Protein AF-A0A7S2EHF6-F1 (afdb_monomer_lite)

InterPro domains:
  IPR006592 RNA polymerase, N-terminal [SM00663] (62-229)
  IPR045867 DNA-directed RNA polymerase, subunit beta-prime [PTHR19376] (64-229)

Foldseek 3Di:
DDPDPDDDDDPVNVLVVLLVVCVVCVPVLCVVQHCPQQPPPQPPDPPSPDPVDPVNRRPSSCVVDDPDDDDDDQVVFDWDDDPPDTHGGLLVVLVVVLVVLVVVLVVLVVVLVVLVVVLVVLVVVLVVVVPDDDDPDPCPVVSVVSVVVSVVSVVVSVVSVVVSVVSVVVSVQSVCCQAQVVSRPCCVPVPVVPRRHHPCCQDPPCCHCVNPPPVDHDDPPDDDDDDDD

Radius of gyration: 28.49 Å; chains: 1; bounding box: 69×58×102 Å

Organism: Trieres chinensis (NCBI:txid1514140)

Structure (mmCIF, N/CA/C/O backbone):
data_AF-A0A7S2EHF6-F1
#
_entry.id   AF-A0A7S2EHF6-F1
#
loop_
_atom_site.group_PDB
_atom_site.id
_atom_site.type_symbol
_atom_site.label_atom_id
_atom_site.label_alt_id
_atom_site.label_comp_id
_atom_site.label_asym_id
_atom_site.label_entity_id
_atom_site.label_seq_id
_atom_site.pdbx_PDB_ins_code
_atom_site.Cartn_x
_atom_site.Cartn_y
_atom_site.Cartn_z
_atom_site.occupancy
_atom_site.B_iso_or_equiv
_atom_site.auth_seq_id
_atom_site.auth_comp_id
_atom_site.auth_asym_id
_atom_site.auth_atom_id
_atom_site.pdbx_PDB_model_num
ATOM 1 N N . LYS A 1 1 ? 37.513 8.852 -1.084 1.00 61.84 1 LYS A N 1
ATOM 2 C CA . LYS A 1 1 ? 36.336 8.219 -1.731 1.00 61.84 1 LYS A CA 1
ATOM 3 C C . LYS A 1 1 ? 35.116 8.621 -0.916 1.00 61.84 1 LYS A C 1
ATOM 5 O O . LYS A 1 1 ? 35.068 8.238 0.243 1.00 61.84 1 LYS A O 1
ATOM 10 N N . GLY A 1 2 ? 34.232 9.465 -1.454 1.00 74.19 2 GLY A N 1
ATOM 11 C CA . GLY A 1 2 ? 32.989 9.828 -0.762 1.00 74.19 2 GLY A CA 1
ATOM 12 C C . GLY A 1 2 ? 32.080 8.606 -0.567 1.00 74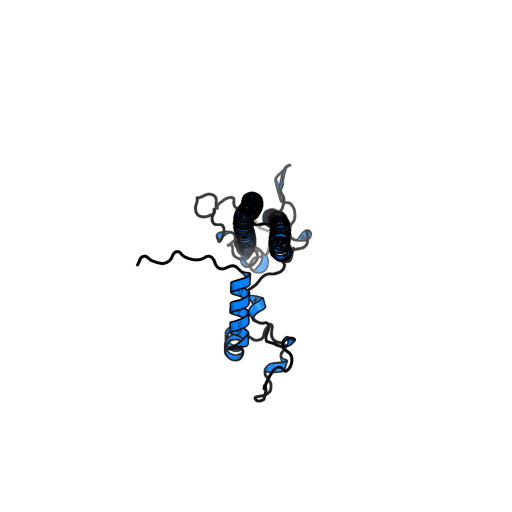.19 2 GLY A C 1
ATOM 13 O O . GLY A 1 2 ? 32.305 7.586 -1.232 1.00 74.19 2 GLY A O 1
ATOM 14 N N . PRO A 1 3 ? 31.091 8.680 0.340 1.00 76.12 3 PRO A N 1
ATOM 15 C CA . PRO A 1 3 ? 30.094 7.627 0.476 1.00 76.12 3 PRO A CA 1
ATOM 16 C C . PRO A 1 3 ? 29.412 7.416 -0.879 1.00 76.12 3 PRO A C 1
ATOM 18 O O . PRO A 1 3 ? 29.080 8.378 -1.575 1.00 76.12 3 PRO A O 1
ATOM 21 N N . LYS A 1 4 ? 29.268 6.152 -1.292 1.00 82.94 4 LYS A N 1
ATOM 22 C CA . LYS A 1 4 ? 28.485 5.831 -2.489 1.00 82.94 4 LYS A CA 1
ATOM 23 C C . LYS A 1 4 ? 27.052 6.326 -2.257 1.00 82.94 4 LYS A C 1
ATOM 25 O O . LYS A 1 4 ? 26.562 6.157 -1.144 1.00 82.94 4 LYS A O 1
ATOM 30 N N . PRO A 1 5 ? 26.398 6.924 -3.266 1.00 84.19 5 PRO A N 1
ATOM 31 C CA . PRO A 1 5 ? 25.009 7.329 -3.126 1.00 84.19 5 PRO A CA 1
ATOM 32 C C . PRO A 1 5 ? 24.140 6.102 -2.843 1.00 84.19 5 PRO A C 1
ATOM 34 O O . PRO A 1 5 ? 24.359 5.036 -3.430 1.00 84.19 5 PRO A O 1
ATOM 37 N N . ASP A 1 6 ? 23.167 6.266 -1.951 1.00 86.19 6 ASP A N 1
ATOM 38 C CA . ASP A 1 6 ? 22.222 5.207 -1.623 1.00 86.19 6 ASP A CA 1
ATOM 39 C C . ASP A 1 6 ? 21.421 4.822 -2.868 1.00 86.19 6 ASP A C 1
ATOM 41 O O . ASP A 1 6 ? 20.886 5.669 -3.589 1.00 86.19 6 ASP A O 1
ATOM 45 N N . LYS A 1 7 ? 21.357 3.517 -3.137 1.00 86.12 7 LYS A N 1
ATOM 46 C CA . LYS A 1 7 ? 20.615 2.969 -4.269 1.00 86.12 7 LYS A CA 1
ATOM 47 C C . LYS A 1 7 ? 19.255 2.484 -3.786 1.00 86.12 7 LYS A C 1
ATOM 49 O O . LYS A 1 7 ? 19.178 1.632 -2.905 1.00 86.12 7 LYS A O 1
ATOM 54 N N . PHE A 1 8 ? 18.189 2.992 -4.399 1.00 86.56 8 PHE A N 1
ATOM 55 C CA . PHE A 1 8 ? 16.839 2.493 -4.160 1.00 86.56 8 PHE A CA 1
ATOM 56 C C . PHE A 1 8 ? 16.722 1.027 -4.600 1.00 86.56 8 PHE A C 1
ATOM 58 O O . PHE A 1 8 ? 17.103 0.680 -5.720 1.00 86.56 8 PHE A O 1
ATOM 65 N N . MET A 1 9 ? 16.181 0.182 -3.722 1.00 90.12 9 MET A N 1
ATOM 66 C CA . MET A 1 9 ? 15.906 -1.228 -3.993 1.00 90.12 9 MET A CA 1
ATOM 67 C C . MET A 1 9 ? 14.403 -1.420 -4.192 1.00 90.12 9 MET A C 1
ATOM 69 O O . MET A 1 9 ? 13.599 -0.997 -3.362 1.00 90.12 9 MET A O 1
ATOM 73 N N . HIS A 1 10 ? 14.013 -2.049 -5.301 1.00 90.31 10 HIS A N 1
ATOM 74 C CA . HIS A 1 10 ? 12.602 -2.255 -5.617 1.00 90.31 10 HIS A CA 1
ATOM 75 C C . HIS A 1 10 ? 11.984 -3.343 -4.724 1.00 90.31 10 HIS A C 1
ATOM 77 O O . HIS A 1 10 ? 12.642 -4.327 -4.397 1.00 90.31 10 HIS A O 1
ATOM 83 N N . ALA A 1 11 ? 10.693 -3.228 -4.394 1.00 90.88 11 ALA A N 1
ATOM 84 C CA . ALA A 1 11 ? 10.005 -4.183 -3.515 1.00 90.88 11 ALA A CA 1
ATOM 85 C C . ALA A 1 11 ? 10.091 -5.643 -4.009 1.00 90.88 11 ALA A C 1
ATOM 87 O O . ALA A 1 11 ? 10.256 -6.553 -3.204 1.00 90.88 11 ALA A O 1
ATOM 88 N N . LEU A 1 12 ? 10.053 -5.864 -5.329 1.00 91.12 12 LEU A N 1
ATOM 89 C CA . LEU A 1 12 ? 10.220 -7.200 -5.927 1.00 91.12 12 LEU A CA 1
ATOM 90 C C . LEU A 1 12 ? 11.641 -7.765 -5.765 1.00 91.12 12 LEU A C 1
ATOM 92 O O . LEU A 1 12 ? 11.816 -8.976 -5.687 1.00 91.12 12 LEU A O 1
ATOM 96 N N . GLU A 1 13 ? 12.659 -6.904 -5.720 1.00 93.12 13 GLU A N 1
ATOM 97 C CA . GLU A 1 13 ? 14.039 -7.331 -5.468 1.00 93.12 13 GLU A CA 1
ATOM 98 C C . GLU A 1 13 ? 14.203 -7.739 -4.002 1.00 93.12 13 GLU A C 1
ATOM 100 O O . GLU A 1 13 ? 14.766 -8.795 -3.715 1.00 93.12 13 GLU A O 1
ATOM 105 N N . VAL A 1 14 ? 13.621 -6.958 -3.084 1.00 94.50 14 VAL A N 1
ATOM 106 C CA . VAL A 1 14 ? 13.543 -7.311 -1.660 1.00 94.50 14 VAL A CA 1
ATOM 107 C C . VAL A 1 14 ? 12.817 -8.647 -1.487 1.00 94.50 14 VAL A C 1
ATOM 109 O O . VAL A 1 14 ? 13.304 -9.529 -0.788 1.00 94.50 14 VAL A O 1
ATOM 112 N N . GLU A 1 15 ? 11.691 -8.847 -2.170 1.00 92.94 15 GLU A N 1
ATOM 113 C CA . GLU A 1 15 ? 10.946 -10.108 -2.148 1.00 92.94 15 GLU A CA 1
ATOM 114 C C . GLU A 1 15 ? 11.777 -11.294 -2.645 1.00 92.94 15 GLU A C 1
ATOM 116 O O . GLU A 1 15 ? 11.803 -12.341 -1.997 1.00 92.94 15 GLU A O 1
ATOM 121 N N . ALA A 1 16 ? 12.506 -11.132 -3.751 1.00 93.12 16 ALA A N 1
ATOM 122 C CA . ALA A 1 16 ? 13.390 -12.171 -4.269 1.00 93.12 16 ALA A CA 1
ATOM 123 C C . ALA A 1 16 ? 14.503 -12.529 -3.269 1.00 93.12 16 ALA A C 1
ATOM 125 O O . ALA A 1 16 ? 14.810 -13.709 -3.089 1.00 93.12 16 ALA A O 1
ATOM 126 N N . GLN A 1 17 ? 15.071 -11.537 -2.579 1.00 93.56 17 GLN A N 1
ATOM 127 C CA . GLN A 1 17 ? 16.079 -11.761 -1.542 1.00 93.56 17 GLN A CA 1
ATOM 128 C C . GLN A 1 17 ? 15.497 -12.488 -0.328 1.00 93.56 17 GLN A C 1
ATOM 130 O O . GLN A 1 17 ? 16.081 -13.471 0.119 1.00 93.56 17 GLN A O 1
ATOM 135 N N . VAL A 1 18 ? 14.333 -12.070 0.180 1.00 91.44 18 VAL A N 1
ATOM 136 C CA . VAL A 1 18 ? 13.678 -12.732 1.323 1.00 91.44 18 VAL A CA 1
ATOM 137 C C . VAL A 1 18 ? 13.297 -14.172 0.967 1.00 91.44 18 VAL A C 1
ATOM 139 O O . VAL A 1 18 ? 13.513 -15.083 1.768 1.00 91.44 18 VAL A O 1
ATOM 142 N N . ARG A 1 19 ? 12.810 -14.407 -0.256 1.00 89.88 19 ARG A N 1
ATOM 143 C CA . ARG A 1 19 ? 12.549 -15.755 -0.776 1.00 89.88 19 ARG A CA 1
ATOM 144 C C . ARG A 1 19 ? 13.821 -16.603 -0.819 1.00 89.88 19 ARG A C 1
ATOM 146 O O . ARG A 1 19 ? 13.787 -17.763 -0.414 1.00 89.88 19 ARG A O 1
ATOM 153 N N . LEU A 1 20 ? 14.937 -16.036 -1.281 1.00 90.94 20 LEU A N 1
ATOM 154 C CA . LEU A 1 20 ? 16.226 -16.726 -1.303 1.00 90.94 20 LEU A CA 1
ATOM 155 C C . LEU A 1 20 ? 16.703 -17.059 0.118 1.00 90.94 20 LEU A C 1
ATOM 157 O O . LEU A 1 20 ? 17.158 -18.175 0.354 1.00 90.94 20 LEU A O 1
ATOM 161 N N . THR A 1 21 ? 16.552 -16.143 1.075 1.00 89.62 21 THR A N 1
ATOM 162 C CA . THR A 1 21 ? 16.872 -16.392 2.489 1.00 89.62 21 THR A CA 1
ATOM 163 C C . THR A 1 21 ? 16.080 -17.577 3.036 1.00 89.62 21 THR A C 1
ATOM 165 O O . THR A 1 21 ? 16.672 -18.477 3.622 1.00 89.62 21 THR A O 1
ATOM 168 N N . TRP A 1 22 ? 14.776 -17.643 2.751 1.00 86.88 22 TRP A N 1
ATOM 169 C CA . TRP A 1 22 ? 13.923 -18.768 3.156 1.00 86.88 22 TRP A CA 1
ATOM 170 C C . TRP A 1 22 ? 14.324 -20.101 2.511 1.00 86.88 22 TRP A C 1
ATOM 172 O O . TRP A 1 22 ? 14.157 -21.148 3.126 1.00 86.88 22 TRP A O 1
ATOM 182 N N . SER A 1 23 ? 14.856 -20.076 1.283 1.00 84.94 23 SER A N 1
ATOM 183 C CA . SER A 1 23 ? 15.373 -21.286 0.625 1.00 84.94 23 SER A CA 1
ATOM 184 C C . SER A 1 23 ? 16.731 -21.743 1.156 1.00 84.94 23 SER A C 1
ATOM 186 O O . SER A 1 23 ? 17.031 -22.930 1.099 1.00 84.94 23 SER A O 1
ATOM 188 N N . LYS A 1 24 ? 17.554 -20.812 1.655 1.00 87.94 24 LYS A N 1
ATOM 189 C CA . LYS A 1 24 ? 18.884 -21.115 2.195 1.00 87.94 24 LYS A CA 1
ATOM 190 C C . LYS A 1 24 ? 18.812 -21.609 3.633 1.00 87.94 24 LYS A C 1
ATOM 192 O O . LYS A 1 24 ? 19.462 -22.589 3.960 1.00 87.94 24 LYS A O 1
ATOM 197 N N . GLU A 1 25 ? 18.015 -20.940 4.463 1.00 87.25 25 GLU A N 1
ATOM 198 C CA . GLU A 1 25 ? 17.927 -21.197 5.903 1.00 87.25 25 GLU A CA 1
ATOM 199 C C . GLU A 1 25 ? 16.470 -21.429 6.347 1.00 87.25 25 GLU A C 1
ATOM 201 O O . GLU A 1 25 ? 15.928 -20.665 7.154 1.00 87.25 25 GLU A O 1
ATOM 206 N N . PRO A 1 26 ? 15.796 -22.477 5.832 1.00 80.69 26 PRO A N 1
ATOM 207 C CA . PRO A 1 26 ? 14.379 -22.708 6.106 1.00 80.69 26 PRO A CA 1
ATOM 208 C C . PRO A 1 26 ? 14.101 -22.947 7.595 1.00 80.69 26 PRO A C 1
ATOM 210 O O . PRO A 1 26 ? 13.148 -22.385 8.132 1.00 80.69 26 PRO A O 1
ATOM 213 N N . LEU A 1 27 ? 14.962 -23.711 8.280 1.00 81.06 27 LEU A N 1
ATOM 214 C CA . LEU A 1 27 ? 14.793 -24.061 9.693 1.00 81.06 27 LEU A CA 1
ATOM 215 C C . LEU A 1 27 ? 14.826 -22.824 10.600 1.00 81.06 27 LEU A C 1
ATOM 217 O O . LEU A 1 27 ? 13.976 -22.668 11.475 1.00 81.06 27 LEU A O 1
ATOM 221 N N . LEU A 1 28 ? 15.797 -21.928 10.395 1.00 85.50 28 LEU A N 1
ATOM 222 C CA . LEU A 1 28 ? 15.918 -20.710 11.196 1.00 85.50 28 LEU A CA 1
ATOM 223 C C . LEU A 1 28 ? 14.710 -19.796 10.980 1.00 85.50 28 LEU A C 1
ATOM 225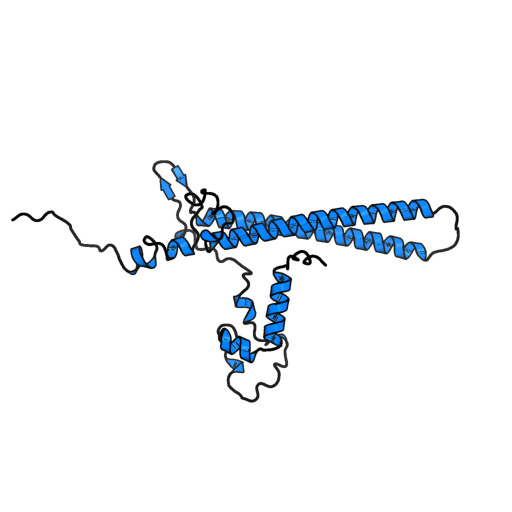 O O . LEU A 1 28 ? 14.129 -19.292 11.941 1.00 85.50 28 LEU A O 1
ATOM 229 N N . CYS A 1 29 ? 14.322 -19.603 9.720 1.00 84.00 29 CYS A N 1
ATOM 230 C CA . CYS A 1 29 ? 13.183 -18.770 9.367 1.00 84.00 29 CYS A CA 1
ATOM 231 C C . CYS A 1 29 ? 11.865 -19.319 9.934 1.00 84.00 29 CYS A C 1
ATOM 233 O O . CYS A 1 29 ? 11.054 -18.549 10.447 1.00 84.00 29 CYS A O 1
ATOM 235 N N . GLU A 1 30 ? 11.665 -20.635 9.909 1.00 78.50 30 GLU A N 1
ATOM 236 C CA . GLU A 1 30 ? 10.501 -21.279 10.519 1.00 78.50 30 GLU A CA 1
ATOM 237 C C . GLU A 1 30 ? 10.481 -21.107 12.042 1.00 78.50 30 GLU A C 1
ATOM 239 O O . GLU A 1 30 ? 9.448 -20.768 12.614 1.00 78.50 30 GLU A O 1
ATOM 244 N N . ARG A 1 31 ? 11.618 -21.278 12.722 1.00 83.62 31 ARG A N 1
ATOM 245 C CA . ARG A 1 31 ? 11.685 -21.106 14.182 1.00 83.62 31 ARG A CA 1
ATOM 246 C C . ARG A 1 31 ? 11.503 -19.652 14.613 1.00 83.62 31 ARG A C 1
ATOM 248 O O . ARG A 1 31 ? 10.916 -19.411 15.664 1.00 83.62 31 ARG A O 1
ATOM 255 N N . ALA A 1 32 ? 11.980 -18.696 13.818 1.00 86.88 32 ALA A N 1
ATOM 256 C CA . ALA A 1 32 ? 11.865 -17.273 14.121 1.00 86.88 32 ALA A CA 1
ATOM 257 C C . ALA A 1 32 ? 10.451 -16.719 13.877 1.00 86.88 32 ALA A C 1
ATOM 259 O O . ALA A 1 32 ? 9.963 -15.922 14.676 1.00 86.88 32 ALA A O 1
ATOM 260 N N . PHE A 1 33 ? 9.796 -17.126 12.785 1.00 83.62 33 PHE A N 1
ATOM 261 C CA . PHE A 1 33 ? 8.518 -16.547 12.344 1.00 83.62 33 PHE A CA 1
ATOM 262 C C . PHE A 1 33 ? 7.317 -17.498 12.471 1.00 83.62 33 PHE A C 1
ATOM 264 O O . PHE A 1 33 ? 6.180 -17.088 12.238 1.00 83.62 33 PHE A O 1
ATOM 271 N N . GLY A 1 34 ? 7.552 -18.741 12.890 1.00 75.31 34 GLY A N 1
ATOM 272 C CA . GLY A 1 34 ? 6.542 -19.782 13.050 1.00 75.31 34 GLY A CA 1
ATOM 273 C C . GLY A 1 34 ? 6.163 -20.483 11.741 1.00 75.31 34 GLY A C 1
ATOM 274 O O . GLY A 1 34 ? 6.474 -20.033 10.637 1.00 75.31 34 GLY A O 1
ATOM 275 N N . SER A 1 35 ? 5.426 -21.586 11.874 1.00 66.25 35 SER A N 1
ATOM 276 C CA . SER A 1 35 ? 4.953 -22.422 10.764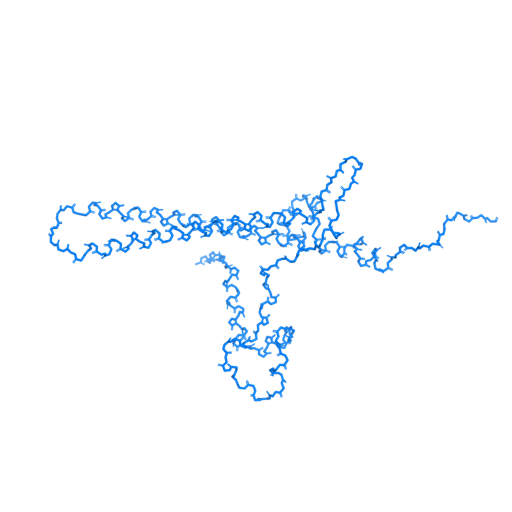 1.00 66.25 35 SER A CA 1
ATOM 277 C C . SER A 1 35 ? 3.611 -21.970 10.171 1.00 66.25 35 SER A C 1
ATOM 279 O O . SER A 1 35 ? 3.051 -22.669 9.342 1.00 66.25 35 SER A O 1
ATOM 281 N N . ALA A 1 36 ? 3.074 -20.796 10.529 1.00 56.84 36 ALA A N 1
ATOM 282 C CA . ALA A 1 36 ? 1.698 -20.394 10.183 1.00 56.84 36 ALA A CA 1
ATOM 283 C C . ALA A 1 36 ? 1.363 -20.381 8.669 1.00 56.84 36 ALA A C 1
ATOM 285 O O . ALA A 1 36 ? 0.191 -20.358 8.303 1.00 56.84 36 ALA A O 1
ATOM 286 N N . HIS A 1 37 ? 2.375 -20.399 7.794 1.00 56.94 37 HIS A N 1
ATOM 287 C CA . HIS A 1 37 ? 2.233 -20.472 6.331 1.00 56.94 37 HIS A CA 1
ATOM 288 C C . HIS A 1 37 ? 2.958 -21.682 5.710 1.00 56.94 37 HIS A C 1
ATOM 290 O O . HIS A 1 37 ? 3.090 -21.771 4.488 1.00 56.94 37 HIS A O 1
ATOM 296 N N . VAL A 1 38 ? 3.456 -22.596 6.543 1.00 53.56 38 VAL A N 1
ATOM 297 C CA . VAL A 1 38 ? 4.052 -23.872 6.148 1.00 53.56 38 VAL A CA 1
ATOM 298 C C . VAL A 1 38 ? 3.032 -24.943 6.536 1.00 53.56 38 VAL A C 1
ATOM 300 O O . VAL A 1 38 ? 2.699 -25.045 7.714 1.00 53.56 38 VAL A O 1
ATOM 303 N N . PRO A 1 39 ? 2.466 -25.710 5.587 1.00 49.12 39 PRO A N 1
ATOM 304 C CA . PRO A 1 39 ? 1.626 -26.837 5.962 1.00 49.12 39 PRO A CA 1
ATOM 305 C C . PRO A 1 39 ? 2.414 -27.741 6.920 1.00 49.12 39 PRO A C 1
ATOM 307 O O . PRO A 1 39 ? 3.589 -28.002 6.671 1.00 49.12 39 PRO A O 1
ATOM 310 N N . ASP A 1 40 ? 1.756 -28.220 7.980 1.00 46.66 40 ASP A N 1
ATOM 311 C CA . ASP A 1 40 ? 2.272 -29.022 9.116 1.00 46.66 40 ASP A CA 1
ATOM 312 C C . ASP A 1 40 ? 3.077 -30.295 8.743 1.00 46.66 40 ASP A C 1
ATOM 314 O O . ASP A 1 40 ? 3.485 -31.079 9.599 1.00 46.66 40 ASP A O 1
ATOM 318 N N . VAL A 1 41 ? 3.294 -30.537 7.453 1.00 49.06 41 VAL A N 1
ATOM 319 C CA . VAL A 1 41 ? 3.850 -31.756 6.872 1.00 49.06 41 VAL A CA 1
ATOM 320 C C . VAL A 1 41 ? 5.362 -31.882 7.103 1.00 49.06 41 VAL A C 1
ATOM 322 O O . VAL A 1 41 ? 5.862 -32.999 7.157 1.00 49.06 41 VAL A O 1
ATOM 325 N N . VAL A 1 42 ? 6.103 -30.784 7.300 1.00 51.66 42 VAL A N 1
ATOM 326 C CA . VAL A 1 42 ? 7.584 -30.834 7.339 1.00 51.66 42 VAL A CA 1
ATOM 327 C C . VAL A 1 42 ? 8.156 -31.053 8.753 1.00 51.66 42 VAL A C 1
ATOM 329 O O . VAL A 1 42 ? 9.330 -31.372 8.905 1.00 51.66 42 VAL A O 1
ATOM 332 N N . VAL A 1 43 ? 7.346 -30.956 9.814 1.00 47.41 43 VAL A N 1
ATOM 333 C CA . VAL A 1 43 ? 7.860 -30.905 11.204 1.00 47.41 43 VAL A CA 1
ATOM 334 C C . VAL A 1 43 ? 7.900 -32.276 11.906 1.00 47.41 43 VAL A C 1
ATOM 336 O O . VAL A 1 43 ? 8.279 -32.356 13.072 1.00 47.41 43 VAL A O 1
ATOM 339 N N . ARG A 1 44 ? 7.538 -33.388 11.245 1.00 45.00 44 ARG A N 1
ATOM 340 C CA . ARG A 1 44 ? 7.432 -34.704 11.924 1.00 45.00 44 ARG A CA 1
ATOM 341 C C . ARG A 1 44 ? 8.451 -35.778 11.554 1.00 45.00 44 ARG A C 1
ATOM 343 O O . ARG A 1 44 ? 8.298 -36.897 12.035 1.00 45.00 44 ARG A O 1
ATOM 350 N N . SER A 1 45 ? 9.522 -35.474 10.835 1.00 40.91 45 SER A N 1
ATOM 351 C CA . SER A 1 45 ? 10.625 -36.433 10.731 1.00 40.91 45 SER A CA 1
ATOM 352 C C . SER A 1 45 ? 11.964 -35.740 10.576 1.00 40.91 45 SER A C 1
ATOM 354 O O . SER A 1 45 ? 12.136 -34.861 9.737 1.00 40.91 45 SER A O 1
ATOM 356 N N . GLU A 1 46 ? 12.925 -36.208 11.363 1.00 49.56 46 GLU A N 1
ATOM 357 C CA . GLU A 1 46 ? 14.357 -35.906 11.277 1.00 49.56 46 GLU A CA 1
ATOM 358 C C . GLU A 1 46 ? 14.936 -36.262 9.882 1.00 49.56 46 GLU A C 1
ATOM 360 O O . GLU A 1 46 ? 16.025 -35.823 9.529 1.00 49.56 46 GLU A O 1
ATOM 365 N N . ASP A 1 47 ? 14.134 -36.947 9.056 1.00 39.28 47 ASP A N 1
ATOM 366 C CA . ASP A 1 47 ? 14.358 -37.317 7.658 1.00 39.28 47 ASP A CA 1
ATOM 367 C C . ASP A 1 47 ? 13.671 -36.385 6.634 1.00 39.28 47 ASP A C 1
ATOM 369 O O . ASP A 1 47 ? 13.311 -36.825 5.543 1.00 39.28 47 ASP A O 1
ATOM 373 N N . ALA A 1 48 ? 13.462 -35.095 6.929 1.00 50.38 48 ALA A N 1
ATOM 374 C CA . ALA A 1 48 ? 13.001 -34.109 5.934 1.00 50.38 48 ALA A CA 1
ATOM 375 C C . ALA A 1 48 ? 14.119 -33.749 4.928 1.00 50.38 48 ALA A C 1
ATOM 377 O O . ALA A 1 48 ? 14.455 -32.585 4.694 1.00 50.38 48 ALA A O 1
ATOM 378 N N . ALA A 1 49 ? 14.732 -34.777 4.347 1.00 42.00 49 ALA A N 1
ATOM 379 C CA . ALA A 1 49 ? 15.564 -34.673 3.176 1.00 42.00 49 ALA A CA 1
ATOM 380 C C . ALA A 1 49 ? 14.669 -34.269 2.000 1.00 42.00 49 ALA A C 1
ATOM 382 O O . ALA A 1 49 ? 13.810 -35.027 1.571 1.00 42.00 49 ALA A O 1
ATOM 383 N N . VAL A 1 50 ? 14.928 -33.063 1.494 1.00 48.28 50 VAL A N 1
ATOM 384 C CA . VAL A 1 50 ? 14.619 -32.619 0.132 1.00 48.28 50 VAL A CA 1
ATOM 385 C C . VAL A 1 50 ? 13.126 -32.637 -0.211 1.00 48.28 50 VAL A C 1
ATOM 387 O O . VAL A 1 50 ? 12.570 -33.636 -0.648 1.00 48.28 50 VAL A O 1
ATOM 390 N N . ALA A 1 51 ? 12.482 -31.471 -0.122 1.00 50.53 51 ALA A N 1
ATOM 391 C CA . ALA A 1 51 ? 11.273 -31.227 -0.901 1.00 50.53 51 ALA A CA 1
ATOM 392 C C . ALA A 1 51 ? 11.603 -31.468 -2.390 1.00 50.53 51 ALA A C 1
ATOM 394 O O . ALA A 1 51 ? 12.245 -30.633 -3.028 1.00 50.53 51 ALA A O 1
ATOM 395 N N . GLU A 1 52 ? 11.221 -32.633 -2.922 1.00 49.94 52 GLU A N 1
ATOM 396 C CA . GLU A 1 52 ? 11.527 -33.065 -4.295 1.00 49.94 52 GLU A CA 1
ATOM 397 C C . GLU A 1 52 ? 10.876 -32.154 -5.351 1.00 49.94 52 GLU A C 1
ATOM 399 O O . GLU A 1 52 ? 11.338 -32.089 -6.490 1.00 49.94 52 GLU A O 1
ATOM 404 N N . ASN A 1 53 ? 9.853 -31.379 -4.962 1.00 50.38 53 ASN A N 1
ATOM 405 C CA . ASN A 1 53 ? 9.203 -30.384 -5.807 1.00 50.38 53 ASN A CA 1
ATOM 406 C C . ASN A 1 53 ? 9.486 -28.942 -5.325 1.00 50.38 53 ASN A C 1
ATOM 408 O O . ASN A 1 53 ? 9.168 -28.594 -4.184 1.00 50.38 53 ASN A O 1
ATOM 412 N N . PRO A 1 54 ? 9.961 -28.029 -6.203 1.00 50.47 54 PRO A N 1
ATOM 413 C CA . PRO A 1 54 ? 10.183 -26.614 -5.872 1.00 50.47 54 PRO A CA 1
ATOM 414 C C . PRO A 1 54 ? 8.922 -25.861 -5.404 1.00 50.47 54 PRO A C 1
ATOM 416 O O . PRO A 1 54 ? 9.010 -24.732 -4.915 1.00 50.47 54 PRO A O 1
ATOM 419 N N . THR A 1 55 ? 7.738 -26.448 -5.597 1.00 53.19 55 THR A N 1
ATOM 420 C CA . THR A 1 55 ? 6.437 -25.890 -5.206 1.00 53.19 55 THR A CA 1
ATOM 421 C C . THR A 1 55 ? 6.125 -26.027 -3.719 1.00 53.19 55 THR A C 1
ATOM 423 O O . THR A 1 55 ? 5.302 -25.246 -3.226 1.00 53.19 55 THR A O 1
ATOM 426 N N . ASP A 1 56 ? 6.812 -26.941 -3.026 1.00 56.00 56 ASP A N 1
ATOM 427 C CA . ASP A 1 56 ? 6.608 -27.270 -1.607 1.00 56.00 56 ASP A CA 1
ATOM 428 C C . ASP A 1 56 ? 7.588 -26.530 -0.687 1.00 56.00 56 ASP A C 1
ATOM 430 O O . ASP A 1 56 ? 7.569 -26.695 0.532 1.00 56.00 56 ASP A O 1
ATOM 434 N N . ALA A 1 57 ? 8.429 -25.662 -1.262 1.00 59.91 57 ALA A N 1
ATOM 435 C CA . ALA A 1 57 ? 9.306 -24.793 -0.495 1.00 59.91 57 ALA A CA 1
ATOM 436 C C . ALA A 1 57 ? 8.487 -23.922 0.480 1.00 59.91 57 ALA A C 1
ATOM 438 O O . ALA A 1 57 ? 7.453 -23.368 0.083 1.00 59.91 57 ALA A O 1
ATOM 439 N N . PRO A 1 58 ? 8.947 -23.741 1.731 1.00 65.31 58 PRO A N 1
ATOM 440 C CA . PRO A 1 58 ? 8.226 -22.976 2.741 1.00 65.31 58 PRO A CA 1
ATOM 441 C C . PRO A 1 58 ? 7.975 -21.541 2.260 1.00 65.31 58 PRO A C 1
ATOM 443 O O . PRO A 1 58 ? 8.900 -20.763 2.018 1.00 65.31 58 PRO A O 1
ATOM 446 N N . LYS A 1 59 ? 6.696 -21.171 2.128 1.00 76.31 59 LYS A N 1
ATOM 447 C CA . LYS A 1 59 ? 6.257 -19.857 1.623 1.00 76.31 59 LYS A CA 1
ATOM 448 C C . LYS A 1 59 ? 6.105 -18.817 2.735 1.00 76.31 59 LYS A C 1
ATOM 450 O O . LYS A 1 59 ? 5.394 -17.840 2.559 1.00 76.31 59 LYS A O 1
ATOM 455 N N . GLY A 1 60 ? 6.793 -18.983 3.868 1.00 82.44 60 GLY A N 1
ATOM 456 C CA . GLY A 1 60 ? 6.700 -18.061 5.011 1.00 82.44 60 GLY A CA 1
ATOM 457 C C . GLY A 1 60 ? 7.025 -16.605 4.659 1.00 82.44 60 GLY A C 1
ATOM 458 O O . GLY A 1 60 ? 6.416 -15.682 5.194 1.00 82.44 60 GLY A O 1
ATOM 459 N N . TRP A 1 61 ? 7.902 -16.396 3.674 1.00 86.62 61 TRP A N 1
ATOM 460 C CA . TRP A 1 61 ? 8.247 -15.074 3.157 1.00 86.62 61 TRP A CA 1
ATOM 461 C C . TRP A 1 61 ? 7.043 -14.285 2.608 1.00 86.62 61 TRP A C 1
ATOM 463 O O . TRP A 1 61 ? 7.095 -13.056 2.592 1.00 86.62 61 TRP A O 1
ATOM 473 N N . THR A 1 62 ? 5.943 -14.934 2.198 1.00 87.62 62 THR A N 1
ATOM 474 C CA . THR A 1 62 ? 4.759 -14.225 1.680 1.00 87.62 62 THR A CA 1
ATOM 475 C C . THR A 1 62 ? 4.066 -13.382 2.746 1.00 87.62 62 THR A C 1
ATOM 477 O O . THR A 1 62 ? 3.371 -12.434 2.399 1.00 87.62 62 THR A O 1
ATOM 480 N N . ALA A 1 63 ? 4.266 -13.680 4.035 1.00 86.50 63 ALA A N 1
ATOM 481 C CA . ALA A 1 63 ? 3.653 -12.943 5.140 1.00 86.50 63 ALA A CA 1
ATOM 482 C C . ALA A 1 63 ? 4.077 -11.461 5.203 1.00 86.50 63 ALA A C 1
ATOM 484 O O . ALA A 1 63 ? 3.360 -10.641 5.773 1.00 86.50 63 ALA A O 1
ATOM 485 N N . PHE A 1 64 ? 5.219 -11.101 4.607 1.00 90.12 64 PHE A N 1
ATOM 486 C CA . PHE A 1 64 ? 5.739 -9.728 4.611 1.00 90.12 64 PHE A CA 1
ATOM 487 C C . PHE A 1 64 ? 5.266 -8.881 3.426 1.00 90.12 64 PHE A C 1
ATOM 489 O O . PHE A 1 64 ? 5.460 -7.666 3.436 1.00 90.12 64 PHE A O 1
ATOM 496 N N . PHE A 1 65 ? 4.660 -9.493 2.404 1.00 91.94 65 PHE A N 1
ATOM 497 C CA . PHE A 1 65 ? 4.308 -8.812 1.159 1.00 91.94 65 PHE A CA 1
ATOM 498 C C . PHE A 1 65 ? 2.803 -8.852 0.919 1.00 91.94 65 PHE A C 1
ATOM 500 O O . PHE A 1 65 ? 2.184 -9.911 0.852 1.00 91.94 65 PHE A O 1
ATOM 507 N N . LEU A 1 66 ? 2.208 -7.677 0.722 1.00 91.44 66 LEU A N 1
ATOM 508 C CA . LEU A 1 66 ? 0.785 -7.550 0.439 1.00 91.44 66 LEU A CA 1
ATOM 509 C C . LEU A 1 66 ? 0.545 -7.517 -1.074 1.00 91.44 66 LEU A C 1
ATOM 511 O O . LEU A 1 66 ? 0.942 -6.572 -1.750 1.00 91.44 66 LEU A O 1
ATOM 515 N N . ARG A 1 67 ? -0.126 -8.544 -1.609 1.00 90.50 67 ARG A N 1
ATOM 516 C CA . ARG A 1 67 ? -0.524 -8.604 -3.031 1.00 90.50 67 ARG A CA 1
ATOM 517 C C . ARG A 1 67 ? -1.916 -8.037 -3.296 1.00 90.50 67 ARG A C 1
ATOM 519 O O . ARG A 1 67 ? -2.174 -7.531 -4.382 1.00 90.50 67 ARG A O 1
ATOM 526 N N . SER A 1 68 ? -2.803 -8.121 -2.310 1.00 92.12 68 SER A N 1
ATOM 527 C CA . SER A 1 68 ? -4.194 -7.679 -2.409 1.00 92.12 68 SER A CA 1
ATOM 528 C C . SER A 1 68 ? -4.643 -7.048 -1.101 1.00 92.12 68 SER A C 1
ATOM 530 O O . SER A 1 68 ? -4.361 -7.588 -0.033 1.00 92.12 68 SER A O 1
ATOM 532 N N . ILE A 1 69 ? -5.387 -5.947 -1.182 1.00 91.69 69 ILE A N 1
ATOM 533 C CA . ILE A 1 69 ? -5.953 -5.276 -0.010 1.00 91.69 69 ILE A CA 1
ATOM 534 C C . ILE A 1 69 ? -7.395 -5.762 0.175 1.00 91.69 69 ILE A C 1
ATOM 536 O O . ILE A 1 69 ? -8.212 -5.564 -0.729 1.00 91.69 69 ILE A O 1
ATOM 540 N N . PRO A 1 70 ? -7.740 -6.386 1.314 1.00 91.62 70 PRO A N 1
ATOM 541 C CA . PRO A 1 70 ? -9.120 -6.740 1.599 1.00 91.62 70 PRO A CA 1
ATOM 542 C C . PRO A 1 70 ? -9.936 -5.469 1.840 1.00 91.62 70 PRO A C 1
ATOM 544 O O . PRO A 1 70 ? -9.567 -4.608 2.637 1.00 91.62 70 PRO A O 1
ATOM 547 N N . VAL A 1 71 ? -11.071 -5.362 1.157 1.00 92.25 71 VAL A N 1
ATOM 548 C CA . VAL A 1 71 ? -11.964 -4.210 1.275 1.00 92.25 71 VAL A CA 1
ATOM 549 C C . VAL A 1 71 ? -13.127 -4.577 2.201 1.00 92.25 71 VAL A C 1
ATOM 551 O O . VAL A 1 71 ? -13.882 -5.499 1.883 1.00 92.25 71 VAL A O 1
ATOM 554 N N . PRO A 1 72 ? -13.320 -3.881 3.337 1.00 91.50 72 PRO A N 1
ATOM 555 C CA . PRO A 1 72 ? -14.408 -4.211 4.246 1.00 91.50 72 PRO A CA 1
ATOM 556 C C . PRO A 1 72 ? -15.774 -3.900 3.603 1.00 91.50 72 PRO A C 1
ATOM 558 O O . PRO A 1 72 ? -15.906 -2.898 2.885 1.00 91.50 72 PRO A O 1
ATOM 561 N N . PRO A 1 73 ? -16.815 -4.713 3.863 1.00 94.00 73 PRO A N 1
ATOM 562 C CA . PRO A 1 73 ? -18.162 -4.478 3.342 1.00 94.00 73 PRO A CA 1
ATOM 563 C C . PRO A 1 73 ? -18.699 -3.077 3.659 1.00 94.00 73 PRO A C 1
ATOM 565 O O . PRO A 1 73 ? -18.362 -2.497 4.693 1.00 94.00 73 PRO A O 1
ATOM 568 N N . SER A 1 74 ? -19.603 -2.556 2.823 1.00 90.12 74 SER A N 1
ATOM 569 C CA . SER A 1 74 ? -20.131 -1.182 2.936 1.00 90.12 74 SER A CA 1
ATOM 570 C C . SER A 1 74 ? -20.782 -0.877 4.289 1.00 90.12 74 SER A C 1
ATOM 572 O O . SER A 1 74 ? -20.701 0.246 4.774 1.00 90.12 74 SER A O 1
ATOM 574 N N . ARG A 1 75 ? -21.354 -1.889 4.960 1.00 93.38 75 ARG A N 1
ATOM 575 C CA . ARG A 1 75 ? -21.908 -1.754 6.321 1.00 93.38 75 ARG A CA 1
ATOM 576 C C . ARG A 1 75 ? -20.871 -1.266 7.343 1.00 93.38 75 ARG A C 1
ATOM 578 O O . ARG A 1 75 ? -21.235 -0.575 8.285 1.00 93.38 75 ARG A O 1
ATOM 585 N N . PHE A 1 76 ? -19.599 -1.617 7.162 1.00 89.94 76 PHE A N 1
ATOM 586 C CA . PHE A 1 76 ? -18.500 -1.240 8.059 1.00 89.94 76 PHE A CA 1
ATOM 587 C C . PHE A 1 76 ? -17.783 0.047 7.629 1.00 89.94 76 PHE A C 1
ATOM 589 O O . PHE A 1 76 ? -16.790 0.429 8.241 1.00 89.94 76 PHE A O 1
ATOM 596 N N . ARG A 1 77 ? -18.281 0.712 6.581 1.00 90.31 77 ARG A N 1
ATOM 597 C CA . ARG A 1 77 ? -17.811 2.016 6.099 1.00 90.31 77 ARG A CA 1
ATOM 598 C C . ARG A 1 77 ? -19.006 2.935 5.800 1.00 90.31 77 ARG A C 1
ATOM 600 O O . ARG A 1 77 ? -19.166 3.367 4.657 1.00 90.31 77 ARG A O 1
ATOM 607 N N . PRO A 1 78 ? -19.887 3.191 6.784 1.00 89.44 78 PRO A N 1
ATOM 608 C CA . PRO A 1 78 ? -21.068 4.012 6.557 1.00 89.44 78 PRO A CA 1
ATOM 609 C C . PRO A 1 78 ? -20.677 5.469 6.247 1.00 89.44 78 PRO A C 1
ATOM 611 O O . PRO A 1 78 ? -19.674 5.954 6.782 1.00 89.44 78 PRO A O 1
ATOM 614 N N . PRO A 1 79 ? -21.459 6.183 5.420 1.00 89.00 79 PRO A N 1
ATOM 615 C CA . PRO A 1 79 ? -21.271 7.614 5.221 1.00 89.00 79 PRO A CA 1
ATOM 616 C C . PRO A 1 79 ? -21.532 8.375 6.527 1.00 89.00 79 PRO A C 1
ATOM 618 O O . PRO A 1 79 ? -22.424 8.031 7.306 1.00 89.00 79 PRO A O 1
ATOM 621 N N . MET A 1 80 ? -20.751 9.423 6.764 1.00 86.31 80 MET A N 1
ATOM 622 C CA . MET A 1 80 ? -20.933 10.344 7.880 1.00 86.31 80 MET A CA 1
ATOM 623 C C . MET A 1 80 ? -21.890 11.460 7.465 1.00 86.31 80 MET A C 1
ATOM 625 O O . MET A 1 80 ? -21.645 12.151 6.482 1.00 86.31 80 MET A O 1
ATOM 629 N N . VAL A 1 81 ? -22.963 11.669 8.226 1.00 87.62 81 VAL A N 1
ATOM 630 C CA . VAL A 1 81 ? -23.921 12.756 7.977 1.00 87.62 81 VAL A CA 1
ATOM 631 C C . VAL A 1 81 ? -23.755 13.822 9.057 1.00 87.62 81 VAL A C 1
ATOM 633 O O . VAL A 1 81 ? -23.967 13.550 10.238 1.00 87.62 81 VAL A O 1
ATOM 636 N N . MET A 1 82 ? -23.356 15.031 8.662 1.00 84.31 82 MET A N 1
ATOM 637 C CA . MET A 1 82 ? -23.259 16.213 9.522 1.00 84.31 82 MET A CA 1
ATOM 638 C C . MET A 1 82 ? -24.303 17.239 9.078 1.00 84.31 82 MET A C 1
ATOM 640 O O . MET A 1 82 ? -24.068 18.040 8.173 1.00 84.31 82 MET A O 1
ATOM 644 N N . GLY A 1 83 ? -25.483 17.200 9.699 1.00 87.81 83 GLY A N 1
ATOM 645 C CA . GLY A 1 83 ? -26.610 18.036 9.283 1.00 87.81 83 GLY A CA 1
ATOM 646 C C . GLY A 1 83 ? -27.059 17.678 7.865 1.00 87.81 83 GLY A C 1
ATOM 647 O O . GLY A 1 83 ? -27.521 16.566 7.632 1.00 87.81 83 GLY A O 1
ATOM 648 N N . THR A 1 84 ? -26.910 18.609 6.922 1.00 90.56 84 THR A N 1
ATOM 649 C CA . THR A 1 84 ? -27.238 18.409 5.499 1.00 90.56 84 THR A CA 1
ATOM 650 C C . THR A 1 84 ? -26.068 17.889 4.662 1.00 90.56 84 THR A C 1
ATOM 652 O O . THR A 1 84 ? -26.274 17.504 3.513 1.00 90.56 84 THR A O 1
ATOM 655 N N . MET A 1 85 ? -24.844 17.863 5.201 1.00 87.50 85 MET A N 1
ATOM 656 C CA . MET A 1 85 ? -23.661 17.407 4.468 1.00 87.50 85 MET A CA 1
ATOM 657 C C . MET A 1 85 ? -23.423 15.916 4.706 1.00 87.50 85 MET A C 1
ATOM 659 O O . MET A 1 85 ? -23.279 15.470 5.846 1.00 87.50 85 MET A O 1
ATOM 663 N N . THR A 1 86 ? -23.340 15.146 3.624 1.00 87.12 86 THR A N 1
ATOM 664 C CA . THR A 1 86 ? -22.941 13.736 3.650 1.00 87.12 86 THR A CA 1
ATOM 665 C C . THR A 1 86 ? -21.494 13.612 3.192 1.00 87.12 86 THR A C 1
ATOM 667 O O . THR A 1 86 ? -21.166 13.980 2.065 1.00 87.12 86 THR A O 1
ATOM 670 N N . VAL A 1 87 ? -20.631 13.092 4.057 1.00 85.81 87 VAL A N 1
ATOM 671 C CA . VAL A 1 87 ? -19.209 12.863 3.796 1.00 85.81 87 VAL A CA 1
ATOM 672 C C . VAL A 1 87 ? -18.956 11.361 3.748 1.00 85.81 87 VAL A C 1
ATOM 674 O O . VAL A 1 87 ? -19.509 10.594 4.539 1.00 85.81 87 VAL A O 1
ATOM 677 N N . GLU A 1 88 ? -18.126 10.917 2.810 1.00 87.19 88 GLU A N 1
ATOM 678 C CA . GLU A 1 88 ? -17.739 9.512 2.729 1.00 87.19 88 GLU A CA 1
ATOM 679 C C . GLU A 1 88 ? -16.910 9.062 3.938 1.00 87.19 88 GLU A C 1
ATOM 681 O O . GLU A 1 88 ? -16.287 9.853 4.647 1.00 87.19 88 GLU A O 1
ATOM 686 N N . HIS A 1 89 ? -16.876 7.751 4.165 1.00 87.81 89 HIS A N 1
ATOM 687 C CA . HIS A 1 89 ? -16.058 7.173 5.219 1.00 87.81 89 HIS A CA 1
ATOM 688 C C . HIS A 1 89 ? -14.558 7.392 4.947 1.00 87.81 89 HIS A C 1
ATOM 690 O O . HIS A 1 89 ? -14.094 7.200 3.823 1.00 87.81 89 HIS A O 1
ATOM 696 N N . SER A 1 90 ? -13.764 7.682 5.983 1.00 84.31 90 SER A N 1
ATOM 697 C CA . SER A 1 90 ? -12.319 7.964 5.860 1.00 84.31 90 SER A CA 1
ATOM 698 C C . SER A 1 90 ? -11.523 6.869 5.139 1.00 84.31 90 SER A C 1
ATOM 700 O O . SER A 1 90 ? -10.568 7.153 4.428 1.00 84.31 90 SER A O 1
ATOM 702 N N . GLN A 1 91 ? -11.924 5.605 5.287 1.00 88.06 91 GLN A N 1
ATOM 703 C CA . GLN A 1 91 ? -11.293 4.485 4.579 1.00 88.06 91 GLN A CA 1
ATOM 704 C C . GLN A 1 91 ? -11.492 4.536 3.056 1.00 88.06 91 GLN A C 1
ATOM 706 O O . GLN A 1 91 ? -10.619 4.073 2.327 1.00 88.06 91 GLN A O 1
ATOM 711 N N . ASN A 1 92 ? -12.609 5.083 2.562 1.00 90.50 92 ASN A N 1
ATOM 712 C CA . ASN A 1 92 ? -12.860 5.177 1.120 1.00 90.50 92 ASN A CA 1
ATOM 713 C C . ASN A 1 92 ? -11.871 6.126 0.449 1.00 90.50 92 ASN A C 1
ATOM 715 O O . ASN A 1 92 ? -11.413 5.830 -0.646 1.00 90.50 92 ASN A O 1
ATOM 719 N N . PHE A 1 93 ? -11.463 7.190 1.143 1.00 89.44 93 PHE A N 1
ATOM 720 C CA . PHE A 1 93 ? -10.450 8.120 0.654 1.00 89.44 93 PHE A CA 1
ATOM 721 C C . PHE A 1 93 ? -9.160 7.401 0.225 1.00 89.44 93 PHE A C 1
ATOM 723 O O . PHE A 1 93 ? -8.690 7.575 -0.899 1.00 89.44 93 PHE A O 1
ATOM 730 N N . TYR A 1 94 ? -8.605 6.550 1.096 1.00 91.19 94 TYR A N 1
ATOM 731 C CA . TYR A 1 94 ? -7.382 5.810 0.779 1.00 91.19 94 TYR A CA 1
ATOM 732 C C . TYR A 1 94 ? -7.613 4.718 -0.262 1.00 91.19 94 TYR A C 1
ATOM 734 O O . TYR A 1 94 ? -6.778 4.533 -1.140 1.00 91.19 94 TYR A O 1
ATOM 742 N N . LEU A 1 95 ? -8.740 4.007 -0.192 1.00 93.19 95 LEU A N 1
ATOM 743 C CA . LEU A 1 95 ? -9.030 2.911 -1.117 1.00 93.19 95 LEU A CA 1
ATOM 744 C C . LEU A 1 95 ? -9.213 3.405 -2.554 1.00 93.19 95 LEU A C 1
ATOM 746 O O . LEU A 1 95 ? -8.626 2.822 -3.462 1.00 93.19 95 LEU A O 1
ATOM 750 N N . THR A 1 96 ? -9.943 4.502 -2.761 1.00 93.81 96 THR A N 1
ATOM 751 C CA . THR A 1 96 ? -10.085 5.131 -4.082 1.00 93.81 96 THR A CA 1
ATOM 752 C C . THR A 1 96 ? -8.727 5.577 -4.614 1.00 93.81 96 THR A C 1
ATOM 754 O O . THR A 1 96 ? -8.357 5.236 -5.732 1.00 93.81 96 THR A O 1
ATOM 757 N N . LYS A 1 97 ? -7.911 6.228 -3.777 1.00 93.06 97 LYS A N 1
ATOM 758 C CA . LYS A 1 97 ? -6.568 6.664 -4.176 1.00 93.06 97 LYS A CA 1
ATOM 759 C C . LYS A 1 97 ? -5.630 5.497 -4.504 1.00 93.06 97 LYS A C 1
ATOM 761 O O . LYS A 1 97 ? -4.836 5.596 -5.436 1.00 93.06 97 LYS A O 1
ATOM 766 N N . CYS A 1 98 ? -5.726 4.382 -3.778 1.00 94.31 98 CYS A N 1
ATOM 767 C CA . CYS A 1 98 ? -5.001 3.154 -4.102 1.00 94.31 98 CYS A CA 1
ATOM 768 C C . CYS A 1 98 ? -5.435 2.576 -5.455 1.00 94.31 98 CYS A C 1
ATOM 770 O O . CYS A 1 98 ? -4.576 2.122 -6.205 1.00 94.31 98 CYS A O 1
ATOM 772 N N . LEU A 1 99 ? -6.731 2.607 -5.786 1.00 95.38 99 LEU A N 1
ATOM 773 C CA . LEU A 1 99 ? -7.227 2.163 -7.093 1.00 95.38 99 LEU A CA 1
ATOM 774 C C . LEU A 1 99 ? -6.683 3.041 -8.226 1.00 95.38 99 LEU A C 1
ATOM 776 O O . LEU A 1 99 ? -6.139 2.503 -9.190 1.00 95.38 99 LEU A O 1
ATOM 780 N N . ASP A 1 100 ? -6.742 4.364 -8.073 1.00 96.12 100 ASP A N 1
ATOM 781 C CA . ASP A 1 100 ? -6.232 5.312 -9.070 1.00 96.12 100 ASP A CA 1
ATOM 782 C C . ASP A 1 100 ? -4.726 5.138 -9.301 1.00 96.12 100 ASP A C 1
ATOM 784 O O . ASP A 1 100 ? -4.252 5.099 -10.437 1.00 96.12 100 ASP A O 1
ATOM 788 N N . LEU A 1 101 ? -3.947 5.013 -8.222 1.00 95.50 101 LEU A N 1
ATOM 789 C CA . LEU A 1 101 ? -2.504 4.795 -8.312 1.00 95.50 101 LEU A CA 1
ATOM 790 C C . LEU A 1 101 ? -2.173 3.432 -8.917 1.00 95.50 101 LEU A C 1
ATOM 792 O O . LEU A 1 101 ? -1.251 3.342 -9.724 1.00 95.50 101 LEU A O 1
ATOM 796 N N . ASN A 1 102 ? -2.932 2.387 -8.586 1.00 95.31 102 ASN A N 1
ATOM 797 C CA . ASN A 1 102 ? -2.748 1.066 -9.176 1.00 95.31 102 ASN A CA 1
ATOM 798 C C . ASN A 1 102 ? -3.015 1.078 -10.691 1.00 95.31 102 ASN A C 1
ATOM 800 O O . ASN A 1 102 ? -2.241 0.500 -11.455 1.00 95.31 102 ASN A O 1
ATOM 804 N N . ASP A 1 103 ? -4.056 1.777 -11.151 1.00 96.25 103 ASP A N 1
ATOM 805 C CA . ASP A 1 103 ? -4.333 1.903 -12.586 1.00 96.25 103 ASP A CA 1
ATOM 806 C C . ASP A 1 103 ? -3.260 2.723 -13.321 1.00 96.25 103 ASP A C 1
ATOM 808 O O . ASP A 1 103 ? -2.807 2.342 -14.406 1.00 96.25 103 ASP A O 1
ATOM 812 N N . ARG A 1 104 ? -2.755 3.792 -12.692 1.00 95.00 104 ARG A N 1
ATOM 813 C CA . ARG A 1 104 ? -1.616 4.568 -13.214 1.00 95.00 104 ARG A CA 1
ATOM 814 C C . ARG A 1 104 ? -0.352 3.726 -13.330 1.00 95.00 104 ARG A C 1
ATOM 816 O O . ARG A 1 104 ? 0.314 3.775 -14.360 1.00 95.00 104 ARG A O 1
ATOM 823 N N . VAL A 1 105 ? -0.034 2.934 -12.306 1.00 93.50 105 VAL A N 1
ATOM 824 C CA . VAL A 1 105 ? 1.105 2.004 -12.318 1.00 93.50 105 VAL A CA 1
ATOM 825 C C . VAL A 1 105 ? 0.949 0.983 -13.446 1.00 93.50 105 VAL A C 1
ATOM 827 O O . VAL A 1 105 ? 1.887 0.766 -14.213 1.00 93.50 105 VAL A O 1
ATOM 830 N N . ARG A 1 106 ? -0.244 0.397 -13.599 1.00 93.62 106 ARG A N 1
ATOM 831 C CA . ARG A 1 106 ? -0.549 -0.568 -14.665 1.00 93.62 106 ARG A CA 1
ATOM 832 C C . ARG A 1 106 ? -0.345 0.035 -16.055 1.00 93.62 106 ARG A C 1
ATOM 834 O O . ARG A 1 106 ? 0.293 -0.588 -16.902 1.00 93.62 106 ARG A O 1
ATOM 841 N N . THR A 1 107 ? -0.847 1.247 -16.272 1.00 94.62 107 THR A N 1
ATOM 842 C CA . THR A 1 107 ? -0.706 1.970 -17.543 1.00 94.62 107 THR A CA 1
ATOM 843 C C . THR A 1 107 ? 0.756 2.320 -17.818 1.00 94.62 107 THR A C 1
ATOM 845 O O . THR A 1 107 ? 1.262 2.033 -18.901 1.00 94.62 107 THR A O 1
ATOM 848 N N . ALA A 1 108 ? 1.477 2.830 -16.816 1.00 91.81 108 ALA A N 1
ATOM 849 C CA . ALA A 1 108 ? 2.894 3.161 -16.945 1.00 91.81 108 ALA A CA 1
ATOM 850 C C . ALA A 1 108 ? 3.747 1.933 -17.310 1.00 91.81 108 ALA A C 1
ATOM 852 O O . ALA A 1 108 ? 4.620 2.024 -18.173 1.00 91.81 108 ALA A O 1
ATOM 853 N N . PHE A 1 109 ? 3.480 0.767 -16.713 1.00 90.62 109 PHE A N 1
ATOM 854 C CA . PHE A 1 109 ? 4.184 -0.465 -17.075 1.00 90.62 109 PHE A CA 1
ATOM 855 C C . PHE A 1 109 ? 3.853 -0.951 -18.487 1.00 90.62 109 PHE A C 1
ATOM 857 O O . PHE A 1 109 ? 4.757 -1.401 -19.194 1.00 90.62 109 PHE A O 1
ATOM 864 N N . ALA A 1 110 ? 2.595 -0.839 -18.923 1.00 92.56 110 ALA A N 1
ATOM 865 C CA . ALA A 1 110 ? 2.211 -1.184 -20.290 1.00 92.56 110 ALA A CA 1
ATOM 866 C C . ALA A 1 110 ? 2.942 -0.305 -21.320 1.00 92.56 110 ALA A C 1
ATOM 868 O O . ALA A 1 110 ? 3.448 -0.810 -22.322 1.00 92.56 110 ALA A O 1
ATOM 869 N N . GLU A 1 111 ? 3.074 0.993 -21.044 1.00 91.38 111 GLU A N 1
ATOM 870 C CA . GLU A 1 111 ? 3.818 1.923 -21.894 1.00 91.38 111 GLU A CA 1
ATOM 871 C C . GLU A 1 111 ? 5.321 1.629 -21.940 1.00 91.38 111 GLU A C 1
ATOM 873 O O . GLU A 1 111 ? 5.913 1.623 -23.021 1.00 91.38 111 GLU A O 1
ATOM 878 N N . VAL A 1 112 ? 5.949 1.375 -20.785 1.00 91.38 112 VAL A N 1
ATOM 879 C CA . VAL A 1 112 ? 7.382 1.041 -20.711 1.00 91.38 112 VAL A CA 1
ATOM 880 C C . VAL A 1 112 ? 7.673 -0.244 -21.484 1.00 91.38 112 VAL A C 1
ATOM 882 O O . VAL A 1 112 ? 8.640 -0.289 -22.246 1.00 91.38 112 VAL A O 1
ATOM 885 N N . ARG A 1 113 ? 6.809 -1.256 -21.352 1.00 91.50 113 ARG A N 1
ATOM 886 C CA . ARG A 1 113 ? 6.912 -2.506 -22.111 1.00 91.50 113 ARG A CA 1
ATOM 887 C C . ARG A 1 113 ? 6.757 -2.274 -23.616 1.00 91.50 113 ARG A C 1
ATOM 889 O O . ARG A 1 113 ? 7.547 -2.796 -24.396 1.00 91.50 113 ARG A O 1
ATOM 896 N N . ALA A 1 114 ? 5.794 -1.452 -24.033 1.00 92.06 114 ALA A N 1
ATOM 897 C CA . ALA A 1 114 ? 5.602 -1.130 -25.446 1.00 92.06 114 ALA A CA 1
ATOM 898 C C . ALA A 1 114 ? 6.817 -0.402 -26.053 1.00 92.06 114 ALA A C 1
ATOM 900 O O . ALA A 1 114 ? 7.190 -0.672 -27.196 1.00 92.06 114 ALA A O 1
ATOM 901 N N . LEU A 1 115 ? 7.458 0.505 -25.305 1.00 90.38 115 LEU A N 1
ATOM 902 C CA . LEU A 1 115 ? 8.706 1.149 -25.733 1.00 90.38 115 LEU A CA 1
ATOM 903 C C . LEU A 1 115 ? 9.869 0.159 -25.812 1.00 90.38 115 LEU A C 1
ATOM 905 O O . LEU A 1 115 ? 10.641 0.204 -26.765 1.00 90.38 115 LEU A O 1
ATOM 909 N N . GLU A 1 116 ? 9.985 -0.752 -24.850 1.00 91.06 116 GLU A N 1
ATOM 910 C CA . GLU A 1 116 ? 11.005 -1.801 -24.857 1.00 91.06 116 GLU A CA 1
ATOM 911 C C . GLU A 1 116 ? 10.891 -2.714 -26.082 1.00 91.06 116 GLU A C 1
ATOM 913 O O . GLU A 1 116 ? 11.890 -2.962 -26.758 1.00 91.06 116 GLU A O 1
ATOM 918 N N . GLU A 1 117 ? 9.676 -3.132 -26.435 1.00 91.38 117 GLU A N 1
ATOM 919 C CA . GLU A 1 117 ? 9.417 -3.929 -27.637 1.00 91.38 117 GLU A CA 1
ATOM 920 C C . GLU A 1 117 ? 9.727 -3.158 -28.931 1.00 91.38 117 GLU A C 1
ATOM 922 O O . GLU A 1 117 ? 10.159 -3.754 -29.919 1.00 91.38 117 GLU A O 1
ATOM 927 N N . LYS A 1 118 ? 9.525 -1.833 -28.964 1.00 89.75 118 LYS A N 1
ATOM 928 C CA . LYS A 1 118 ? 9.934 -0.993 -30.106 1.00 89.75 118 LYS A CA 1
ATOM 929 C C . LYS A 1 118 ? 11.455 -0.873 -30.204 1.00 89.75 118 LYS A C 1
ATOM 931 O O . LYS A 1 118 ? 11.993 -1.026 -31.293 1.00 89.75 118 LYS A O 1
ATOM 936 N N . ILE A 1 119 ? 12.141 -0.658 -29.079 1.00 89.81 119 ILE A N 1
ATOM 937 C CA . ILE A 1 119 ? 13.610 -0.578 -29.021 1.00 89.81 119 ILE A CA 1
ATOM 938 C C . ILE A 1 119 ? 14.236 -1.906 -29.458 1.00 89.81 119 ILE A C 1
ATOM 940 O O . ILE A 1 119 ? 15.181 -1.902 -30.241 1.00 89.81 119 ILE A O 1
ATOM 944 N N . SER A 1 120 ? 13.705 -3.038 -28.989 1.00 89.81 120 SER A N 1
ATOM 945 C CA . SER A 1 120 ? 14.200 -4.366 -29.366 1.00 89.81 120 SER A CA 1
ATOM 946 C C . SER A 1 120 ? 14.008 -4.650 -30.858 1.00 89.81 120 SER A C 1
ATOM 948 O O . SER A 1 120 ? 14.942 -5.120 -31.502 1.00 89.81 120 SER A O 1
ATOM 950 N N . ARG A 1 121 ? 12.845 -4.302 -31.429 1.00 87.88 121 ARG A N 1
ATOM 951 C CA . ARG A 1 121 ? 12.593 -4.437 -32.874 1.00 87.88 121 ARG A CA 1
ATOM 952 C C . ARG A 1 121 ? 13.481 -3.523 -33.716 1.00 87.88 121 ARG A C 1
ATOM 954 O O . ARG A 1 121 ? 14.041 -3.988 -34.701 1.00 87.88 121 ARG A O 1
ATOM 961 N N . GLY A 1 122 ? 13.639 -2.261 -33.316 1.00 83.69 122 GLY A N 1
ATOM 962 C CA . GLY A 1 122 ? 14.528 -1.316 -33.997 1.00 83.69 122 GLY A CA 1
ATOM 963 C C . GLY A 1 122 ? 15.987 -1.775 -33.974 1.00 83.69 122 GLY A C 1
ATOM 964 O O . GLY A 1 122 ? 16.661 -1.729 -34.995 1.00 83.69 122 GLY A O 1
ATOM 965 N N . ALA A 1 123 ? 16.454 -2.311 -32.842 1.00 84.00 123 ALA A N 1
ATOM 966 C CA . ALA A 1 123 ? 17.800 -2.872 -32.730 1.00 84.00 123 ALA A CA 1
ATOM 967 C C . ALA A 1 123 ? 17.998 -4.130 -33.598 1.00 84.00 123 ALA A C 1
ATOM 969 O O . ALA A 1 123 ? 19.052 -4.290 -34.204 1.00 84.00 123 ALA A O 1
ATOM 970 N N . ALA A 1 124 ? 16.991 -5.007 -33.686 1.00 83.94 124 ALA A N 1
ATOM 971 C CA . ALA A 1 124 ? 17.050 -6.199 -34.532 1.00 83.94 124 ALA A CA 1
ATOM 972 C C . ALA A 1 124 ? 17.058 -5.867 -36.036 1.00 83.94 124 ALA A C 1
ATOM 974 O O . ALA A 1 124 ? 17.711 -6.565 -36.805 1.00 83.94 124 ALA A O 1
ATOM 975 N N . ALA A 1 125 ? 16.369 -4.798 -36.454 1.00 81.88 125 ALA A N 1
ATOM 976 C CA . ALA A 1 125 ? 16.383 -4.337 -37.843 1.00 81.88 125 ALA A CA 1
ATOM 977 C C . ALA A 1 125 ? 17.785 -3.877 -38.282 1.00 81.88 125 ALA A C 1
ATOM 979 O O . ALA A 1 125 ? 18.246 -4.287 -39.340 1.00 81.88 125 ALA A O 1
ATOM 980 N N . ILE A 1 126 ? 18.491 -3.119 -37.432 1.00 75.75 126 ILE A N 1
ATOM 981 C CA . ILE A 1 126 ? 19.879 -2.693 -37.696 1.00 75.75 126 ILE A CA 1
ATOM 982 C C . ILE A 1 126 ? 20.817 -3.906 -37.793 1.00 75.75 126 ILE A C 1
ATOM 984 O O . ILE A 1 126 ? 21.663 -3.966 -38.676 1.00 75.75 126 ILE A O 1
ATOM 988 N N . ALA A 1 127 ? 20.649 -4.903 -36.918 1.00 77.81 127 ALA A N 1
ATOM 989 C CA . ALA A 1 127 ? 21.508 -6.088 -36.911 1.00 77.81 127 ALA A CA 1
ATOM 990 C C . ALA A 1 127 ? 21.359 -6.976 -38.163 1.00 77.81 127 ALA A C 1
ATOM 992 O O . ALA A 1 127 ? 22.329 -7.617 -38.559 1.00 77.81 127 ALA A O 1
ATOM 993 N N . ASN A 1 128 ? 20.169 -7.031 -38.775 1.00 71.69 128 ASN A N 1
ATOM 994 C CA . ASN A 1 128 ? 19.923 -7.840 -39.974 1.00 71.69 128 ASN A CA 1
ATOM 995 C C . ASN A 1 128 ? 20.351 -7.149 -41.279 1.00 71.69 128 ASN A C 1
ATOM 997 O O . ASN A 1 128 ? 20.679 -7.846 -42.232 1.00 71.69 128 ASN A O 1
ATOM 1001 N N . GLU A 1 129 ? 20.355 -5.814 -41.339 1.00 63.34 129 GLU A N 1
ATOM 1002 C CA . GLU A 1 129 ? 20.804 -5.075 -42.532 1.00 63.34 129 GLU A CA 1
ATOM 1003 C C . GLU A 1 129 ? 22.332 -5.123 -42.718 1.00 63.34 129 GLU A C 1
ATOM 1005 O O . GLU A 1 129 ? 22.806 -5.045 -43.842 1.00 63.34 129 GLU A O 1
ATOM 1010 N N . GLY A 1 130 ? 23.111 -5.355 -41.655 1.00 57.22 130 GLY A N 1
ATOM 1011 C CA . GLY A 1 130 ? 24.573 -5.506 -41.741 1.00 57.22 130 GLY A CA 1
ATOM 1012 C C . GLY A 1 130 ? 25.076 -6.829 -42.345 1.00 57.22 130 GLY A C 1
ATOM 1013 O O . GLY A 1 130 ? 26.272 -7.102 -42.264 1.00 57.22 130 GLY A O 1
ATOM 1014 N N . ALA A 1 131 ? 24.191 -7.678 -42.883 1.00 56.19 131 ALA A N 1
ATOM 1015 C CA . ALA A 1 131 ? 24.527 -9.009 -43.402 1.00 56.19 131 ALA A CA 1
ATOM 1016 C C . ALA A 1 131 ? 24.397 -9.157 -44.933 1.00 56.19 131 ALA A C 1
ATOM 1018 O O . ALA A 1 131 ? 24.819 -10.190 -45.452 1.00 56.19 131 ALA A O 1
ATOM 1019 N N . ASP A 1 132 ? 23.846 -8.165 -45.646 1.00 47.19 132 ASP A N 1
ATOM 1020 C CA . ASP A 1 132 ? 23.599 -8.213 -47.097 1.00 47.19 132 ASP A CA 1
ATOM 1021 C C . ASP A 1 132 ? 24.390 -7.105 -47.827 1.00 47.19 132 ASP A C 1
ATOM 1023 O O . ASP A 1 132 ? 23.986 -5.951 -47.866 1.00 47.19 132 ASP A O 1
ATOM 1027 N N . ASP A 1 133 ? 25.566 -7.515 -48.304 1.00 50.19 133 ASP A N 1
ATOM 1028 C CA . ASP A 1 133 ? 26.377 -7.071 -49.451 1.00 50.19 133 ASP A CA 1
ATOM 1029 C C . ASP A 1 133 ? 26.720 -5.581 -49.763 1.00 50.19 133 ASP A C 1
ATOM 1031 O O . ASP A 1 133 ? 25.873 -4.709 -49.912 1.00 50.19 133 ASP A O 1
ATOM 1035 N N . THR A 1 134 ? 28.036 -5.379 -49.960 1.00 53.91 134 THR A N 1
ATOM 1036 C CA . THR A 1 134 ? 28.752 -4.462 -50.883 1.00 53.91 134 THR A CA 1
ATOM 1037 C C . THR A 1 134 ? 28.115 -3.126 -51.320 1.00 53.91 134 THR A C 1
ATOM 1039 O O . THR A 1 134 ? 27.419 -3.081 -52.323 1.00 53.91 134 THR A O 1
ATOM 1042 N N . ASP A 1 135 ? 28.483 -2.010 -50.666 1.00 51.72 135 ASP A N 1
ATOM 1043 C CA . ASP A 1 135 ? 28.826 -0.704 -51.290 1.00 51.72 135 ASP A CA 1
ATOM 1044 C C . ASP A 1 135 ? 29.136 0.352 -50.192 1.00 51.72 135 ASP A C 1
ATOM 1046 O O . ASP A 1 135 ? 28.257 0.812 -49.469 1.00 51.72 135 ASP A O 1
ATOM 1050 N N . GLU A 1 136 ? 30.407 0.741 -50.028 1.00 54.72 136 GLU A N 1
ATOM 1051 C CA . GLU A 1 136 ? 30.924 1.364 -48.786 1.00 54.72 136 GLU A CA 1
ATOM 1052 C C . GLU A 1 136 ? 30.693 2.882 -48.586 1.00 54.72 136 GLU A C 1
ATOM 1054 O O . GLU A 1 136 ? 31.013 3.390 -47.516 1.00 54.72 136 GLU A O 1
ATOM 1059 N N . ASP A 1 137 ? 30.102 3.640 -49.515 1.00 53.44 137 ASP A N 1
ATOM 1060 C CA . ASP A 1 137 ? 30.281 5.111 -49.482 1.00 53.44 137 ASP A CA 1
ATOM 1061 C C . ASP A 1 137 ? 29.024 5.985 -49.254 1.00 53.44 137 ASP A C 1
ATOM 1063 O O . ASP A 1 137 ? 29.115 7.212 -49.368 1.00 53.44 137 ASP A O 1
ATOM 1067 N N . LYS A 1 138 ? 27.841 5.434 -48.912 1.00 53.31 138 LYS A N 1
ATOM 1068 C CA . LYS A 1 138 ? 26.620 6.261 -48.676 1.00 53.31 138 LYS A CA 1
ATOM 1069 C C . LYS A 1 138 ? 25.689 5.886 -47.512 1.00 53.31 138 LYS A C 1
ATOM 1071 O O . LYS A 1 138 ? 24.734 6.629 -47.277 1.00 53.31 138 LYS A O 1
ATOM 1076 N N . ASP A 1 139 ? 25.937 4.810 -46.765 1.00 55.47 139 ASP A N 1
ATOM 1077 C CA . ASP A 1 139 ? 24.981 4.329 -45.744 1.00 55.47 139 ASP A CA 1
ATOM 1078 C C . ASP A 1 139 ? 25.290 4.736 -44.289 1.00 55.47 139 ASP A C 1
ATOM 1080 O O . ASP A 1 139 ? 24.416 4.625 -43.424 1.00 55.47 139 ASP A O 1
ATOM 1084 N N . GLY A 1 140 ? 26.460 5.329 -44.018 1.00 59.91 140 GLY A N 1
ATOM 1085 C CA . GLY A 1 140 ? 26.851 5.752 -42.663 1.00 59.91 140 GLY A CA 1
ATOM 1086 C C . GLY A 1 140 ? 25.943 6.820 -42.032 1.00 59.91 140 GLY A C 1
ATOM 1087 O O . GLY A 1 140 ? 25.664 6.768 -40.833 1.00 59.91 140 GLY A O 1
ATOM 1088 N N . ASP A 1 141 ? 25.412 7.752 -42.832 1.00 66.62 141 ASP A N 1
ATOM 1089 C CA . ASP A 1 141 ? 24.524 8.814 -42.331 1.00 66.62 141 ASP A CA 1
ATOM 1090 C C . ASP A 1 141 ? 23.154 8.259 -41.889 1.00 66.62 141 ASP A C 1
ATOM 1092 O O . ASP A 1 141 ? 22.584 8.702 -40.890 1.00 66.62 141 ASP A O 1
ATOM 1096 N N . ARG A 1 142 ? 22.635 7.232 -42.580 1.00 70.38 142 ARG A N 1
ATOM 1097 C CA . ARG A 1 142 ? 21.339 6.606 -42.249 1.00 70.38 142 ARG A CA 1
ATOM 1098 C C . ARG A 1 142 ? 21.426 5.710 -41.020 1.00 70.38 142 ARG A C 1
ATOM 1100 O O . ARG A 1 142 ? 20.474 5.650 -40.240 1.00 70.38 142 ARG A O 1
ATOM 1107 N N . GLU A 1 143 ? 22.543 5.007 -40.846 1.00 71.69 143 GLU A N 1
ATOM 1108 C CA . GLU A 1 143 ? 22.790 4.200 -39.651 1.00 71.69 143 GLU A CA 1
ATOM 1109 C C . GLU A 1 143 ? 22.927 5.093 -38.406 1.00 71.69 143 GLU A C 1
ATOM 1111 O O . GLU A 1 143 ? 22.308 4.820 -37.372 1.00 71.69 143 GLU A O 1
ATOM 1116 N N . GLY A 1 144 ? 23.645 6.217 -38.528 1.00 75.94 144 GLY A N 1
ATOM 1117 C CA . GLY A 1 144 ? 23.782 7.224 -37.474 1.00 75.94 144 GLY A CA 1
ATOM 1118 C C . GLY A 1 144 ? 22.442 7.796 -36.997 1.00 75.94 144 GLY A C 1
ATOM 1119 O O . GLY A 1 144 ? 22.195 7.854 -35.787 1.00 75.94 144 GLY A O 1
ATOM 1120 N N . ASP A 1 145 ? 21.543 8.139 -37.924 1.00 80.81 145 ASP A N 1
ATOM 1121 C CA . ASP A 1 145 ? 20.203 8.655 -37.606 1.00 80.81 145 ASP A CA 1
ATOM 1122 C C . ASP A 1 145 ? 19.335 7.625 -36.859 1.00 80.81 145 ASP A C 1
ATOM 1124 O O . ASP A 1 145 ? 18.688 7.950 -35.857 1.00 80.81 145 ASP A O 1
ATOM 1128 N N . ARG A 1 146 ? 19.368 6.351 -37.273 1.00 80.06 146 ARG A N 1
ATOM 1129 C CA . ARG A 1 146 ? 18.622 5.261 -36.610 1.00 80.06 146 ARG A CA 1
ATOM 1130 C C . ARG A 1 146 ? 19.165 4.959 -35.212 1.00 80.06 146 ARG A C 1
ATOM 1132 O O . ARG A 1 146 ? 18.395 4.721 -34.277 1.00 80.06 146 ARG A O 1
ATOM 1139 N N . LEU A 1 147 ? 20.486 5.002 -35.032 1.00 82.50 147 LEU A N 1
ATOM 1140 C CA . LEU A 1 147 ? 21.124 4.867 -33.719 1.00 82.50 147 LEU A CA 1
ATOM 1141 C C . LEU A 1 147 ? 20.757 6.037 -32.792 1.00 82.50 147 LEU A C 1
ATOM 1143 O O . LEU A 1 147 ? 20.491 5.821 -31.603 1.00 82.50 147 LEU A O 1
ATOM 1147 N N . ALA A 1 148 ? 20.682 7.260 -33.325 1.00 86.00 148 ALA A N 1
ATOM 1148 C CA . ALA A 1 148 ? 20.234 8.435 -32.583 1.00 86.00 148 ALA A CA 1
ATOM 1149 C C . ALA A 1 148 ? 18.757 8.325 -32.157 1.00 86.00 148 ALA A C 1
ATOM 1151 O O . ALA A 1 148 ? 18.421 8.662 -31.014 1.00 86.00 148 ALA A O 1
ATOM 1152 N N . GLU A 1 149 ? 17.889 7.786 -33.016 1.00 86.12 149 GLU A N 1
ATOM 1153 C CA . GLU A 1 149 ? 16.483 7.510 -32.700 1.00 86.12 149 GLU A CA 1
ATOM 1154 C C . GLU A 1 149 ? 16.336 6.446 -31.597 1.00 86.12 149 GLU A C 1
ATOM 1156 O O . GLU A 1 149 ? 15.596 6.632 -30.628 1.00 86.12 149 GLU A O 1
ATOM 1161 N N . ILE A 1 150 ? 17.104 5.356 -31.652 1.00 85.88 150 ILE A N 1
ATOM 1162 C CA . ILE A 1 150 ? 17.109 4.346 -30.581 1.00 85.88 150 ILE A CA 1
ATOM 1163 C C . ILE A 1 150 ? 17.614 4.945 -29.262 1.00 85.88 150 ILE A C 1
ATOM 1165 O O . ILE A 1 150 ? 17.074 4.642 -28.193 1.00 85.88 150 ILE A O 1
ATOM 1169 N N . ALA A 1 151 ? 18.635 5.802 -29.306 1.00 88.88 151 ALA A N 1
ATOM 1170 C CA . ALA A 1 151 ? 19.155 6.472 -28.118 1.00 88.88 151 ALA A CA 1
ATOM 1171 C C . ALA A 1 151 ? 18.130 7.440 -27.499 1.00 88.88 151 ALA A C 1
ATOM 1173 O O . ALA A 1 151 ? 18.022 7.508 -26.271 1.00 88.88 151 ALA A O 1
ATOM 1174 N N . SER A 1 152 ? 17.349 8.163 -28.310 1.00 89.88 152 SER A N 1
ATOM 1175 C CA . SER A 1 152 ? 16.273 9.034 -27.814 1.00 89.88 152 SER A CA 1
ATOM 1176 C C . SER A 1 152 ? 15.147 8.219 -27.164 1.00 89.88 152 SER A C 1
ATOM 1178 O O . SER A 1 152 ? 14.744 8.521 -26.038 1.00 89.88 152 SER A O 1
ATOM 1180 N N . MET A 1 153 ? 14.747 7.106 -27.786 1.00 88.31 153 MET A N 1
ATOM 1181 C CA . MET A 1 153 ? 13.758 6.159 -27.257 1.00 88.31 153 MET A CA 1
ATOM 1182 C C . MET A 1 153 ? 14.203 5.525 -25.932 1.00 88.31 153 MET A C 1
ATOM 1184 O O . MET A 1 153 ? 13.394 5.359 -25.017 1.00 88.31 153 MET A O 1
ATOM 1188 N N . ARG A 1 154 ? 15.495 5.200 -25.781 1.00 89.12 154 ARG A N 1
ATOM 1189 C CA . ARG A 1 154 ? 16.058 4.698 -24.513 1.00 89.12 154 ARG A CA 1
ATOM 1190 C C . ARG A 1 154 ? 15.972 5.739 -23.398 1.00 89.12 154 ARG A C 1
ATOM 1192 O O . ARG A 1 154 ? 15.518 5.403 -22.308 1.00 89.12 154 ARG A O 1
ATOM 1199 N N . ARG A 1 155 ? 16.320 7.001 -23.676 1.00 90.44 155 ARG A N 1
ATOM 1200 C CA . ARG A 1 155 ? 16.175 8.098 -22.698 1.00 90.44 155 ARG A CA 1
ATOM 1201 C C . ARG A 1 155 ? 14.718 8.307 -22.297 1.00 90.44 155 ARG A C 1
ATOM 1203 O O . ARG A 1 155 ? 14.419 8.503 -21.120 1.00 90.44 155 ARG A O 1
ATOM 1210 N N . GLU A 1 156 ? 13.798 8.232 -23.255 1.00 90.38 156 GLU A N 1
ATOM 1211 C CA . GLU A 1 156 ? 12.369 8.331 -22.966 1.00 90.38 156 GLU A CA 1
ATOM 1212 C C . GLU A 1 156 ? 11.879 7.162 -22.099 1.00 90.38 156 GLU A C 1
ATOM 1214 O O . GLU A 1 156 ? 11.152 7.385 -21.124 1.00 90.38 156 GLU A O 1
ATOM 1219 N N . LYS A 1 157 ? 12.310 5.930 -22.404 1.00 91.38 157 LYS A N 1
ATOM 1220 C CA . LYS A 1 157 ? 12.028 4.738 -21.590 1.00 91.38 157 LYS A CA 1
ATOM 1221 C C . LYS A 1 157 ? 12.513 4.935 -20.155 1.00 91.38 157 LYS A C 1
ATOM 1223 O O . LYS A 1 157 ? 11.734 4.717 -19.232 1.00 91.38 157 LYS A O 1
ATOM 1228 N N . GLU A 1 158 ? 13.751 5.382 -19.960 1.00 89.88 158 GLU A N 1
ATOM 1229 C CA . GLU A 1 158 ? 14.327 5.639 -18.632 1.00 89.88 158 GLU A CA 1
ATOM 1230 C C . GLU A 1 158 ? 13.536 6.704 -17.864 1.00 89.88 158 GLU A C 1
ATOM 1232 O O . GLU A 1 158 ? 13.196 6.508 -16.695 1.00 89.88 158 GLU A O 1
ATOM 1237 N N . ALA A 1 159 ? 13.155 7.800 -18.525 1.00 89.44 159 ALA A N 1
ATOM 1238 C CA . ALA A 1 159 ? 12.346 8.848 -17.912 1.00 89.44 159 ALA A CA 1
ATOM 1239 C C . ALA A 1 159 ? 10.943 8.347 -17.516 1.00 89.44 159 ALA A C 1
ATOM 1241 O O . ALA A 1 159 ? 10.438 8.691 -16.443 1.00 89.44 159 ALA A O 1
ATOM 1242 N N . ARG A 1 160 ? 10.300 7.521 -18.354 1.00 89.62 160 ARG A N 1
ATOM 1243 C CA . ARG A 1 160 ? 9.010 6.880 -18.034 1.00 89.62 160 ARG A CA 1
ATOM 1244 C C . ARG A 1 160 ? 9.146 5.869 -16.900 1.00 89.62 160 ARG A C 1
ATOM 1246 O O . ARG A 1 160 ? 8.313 5.854 -15.995 1.00 89.62 160 ARG A O 1
ATOM 1253 N N . GLN A 1 161 ? 10.219 5.086 -16.898 1.00 88.81 161 GLN A N 1
ATOM 1254 C CA . GLN A 1 161 ? 10.519 4.135 -15.836 1.00 88.81 161 GLN A CA 1
ATOM 1255 C C . GLN A 1 161 ? 10.737 4.854 -14.497 1.00 88.81 161 GLN A C 1
ATOM 1257 O O . GLN A 1 161 ? 10.145 4.459 -13.494 1.00 88.81 161 GLN A O 1
ATOM 1262 N N . ALA A 1 162 ? 11.472 5.967 -14.473 1.00 88.44 162 ALA A N 1
ATOM 1263 C CA . ALA A 1 162 ? 11.637 6.779 -13.267 1.00 88.44 162 ALA A CA 1
ATOM 1264 C C . ALA A 1 162 ? 10.289 7.286 -12.715 1.00 88.44 162 ALA A C 1
ATOM 1266 O O . ALA A 1 162 ? 10.030 7.188 -11.514 1.00 88.44 162 ALA A O 1
ATOM 1267 N N . ARG A 1 163 ? 9.379 7.745 -13.589 1.00 88.75 163 ARG A N 1
ATOM 1268 C CA . ARG A 1 163 ? 8.016 8.148 -13.188 1.00 88.75 163 ARG A CA 1
ATOM 1269 C C . ARG A 1 163 ? 7.194 6.988 -12.622 1.00 88.75 163 ARG A C 1
ATOM 1271 O O . ARG A 1 163 ? 6.479 7.178 -11.636 1.00 88.75 163 ARG A O 1
ATOM 1278 N N . SER A 1 164 ? 7.313 5.789 -13.200 1.00 90.38 164 SER A N 1
ATOM 1279 C CA . SER A 1 164 ? 6.630 4.598 -12.672 1.00 90.38 164 SER A CA 1
ATOM 1280 C C . SER A 1 164 ? 7.108 4.228 -11.266 1.00 90.38 164 SER A C 1
ATOM 1282 O O . SER A 1 164 ? 6.280 3.903 -10.418 1.00 90.38 164 SER A O 1
ATOM 1284 N N . ILE A 1 165 ? 8.409 4.377 -10.976 1.00 90.31 165 ILE A N 1
ATOM 1285 C CA . ILE A 1 165 ? 8.966 4.140 -9.635 1.00 90.31 165 ILE A CA 1
ATOM 1286 C C . ILE A 1 165 ? 8.390 5.143 -8.634 1.00 90.31 165 ILE A C 1
ATOM 1288 O O . ILE A 1 165 ? 7.952 4.742 -7.560 1.00 90.31 165 ILE A O 1
ATOM 1292 N N . SER A 1 166 ? 8.316 6.428 -8.995 1.00 91.12 166 SER A N 1
ATOM 1293 C CA . SER A 1 166 ? 7.687 7.441 -8.136 1.00 91.12 166 SER A CA 1
ATOM 1294 C C . SER A 1 166 ? 6.227 7.097 -7.830 1.00 91.12 166 SER A C 1
ATOM 1296 O O . SER A 1 166 ? 5.814 7.127 -6.677 1.00 91.12 166 SER A O 1
ATOM 1298 N N . THR A 1 167 ? 5.460 6.693 -8.847 1.00 93.00 167 THR A N 1
ATOM 1299 C CA . THR A 1 167 ? 4.041 6.333 -8.671 1.00 93.00 167 THR A CA 1
ATOM 1300 C C . THR A 1 167 ? 3.885 5.078 -7.804 1.00 93.00 167 THR A C 1
ATOM 1302 O O . THR A 1 167 ? 2.957 4.980 -7.003 1.00 93.00 167 THR A O 1
ATOM 1305 N N . TRP A 1 168 ? 4.813 4.123 -7.914 1.00 92.81 168 TRP A N 1
ATOM 1306 C CA . TRP A 1 168 ? 4.859 2.943 -7.050 1.00 92.81 168 TRP A CA 1
ATOM 1307 C C . TRP A 1 168 ? 5.134 3.307 -5.584 1.00 92.81 168 TRP A C 1
ATOM 1309 O O . TRP A 1 168 ? 4.492 2.773 -4.679 1.00 92.81 168 TRP A O 1
ATOM 1319 N N . ILE A 1 169 ? 6.063 4.234 -5.335 1.00 92.81 169 ILE A N 1
ATOM 1320 C CA . ILE A 1 169 ? 6.354 4.747 -3.987 1.00 92.81 169 ILE A CA 1
ATOM 1321 C C . ILE A 1 169 ? 5.121 5.451 -3.407 1.00 92.81 169 ILE A C 1
ATOM 1323 O O . ILE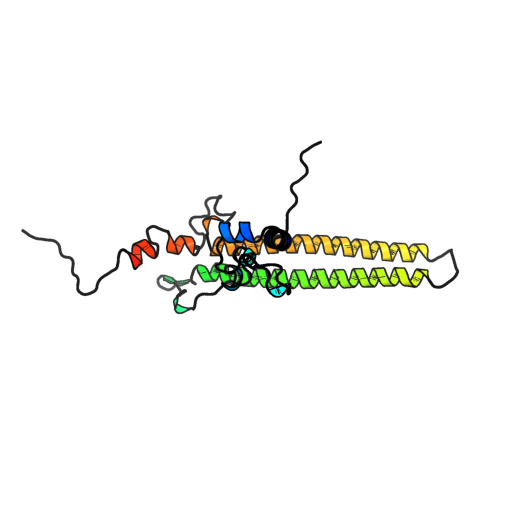 A 1 169 ? 4.785 5.243 -2.237 1.00 92.81 169 ILE A O 1
ATOM 1327 N N . ASP A 1 170 ? 4.400 6.217 -4.224 1.00 93.00 170 ASP A N 1
ATOM 1328 C CA . ASP A 1 170 ? 3.148 6.851 -3.813 1.00 93.00 170 ASP A CA 1
ATOM 1329 C C . ASP A 1 170 ? 2.083 5.808 -3.463 1.00 93.00 170 ASP A C 1
ATOM 1331 O O . ASP A 1 170 ? 1.398 5.943 -2.446 1.00 93.00 170 ASP A O 1
ATOM 1335 N N . LEU A 1 171 ? 1.952 4.738 -4.254 1.00 94.31 171 LEU A N 1
ATOM 1336 C CA . LEU A 1 171 ? 1.039 3.634 -3.954 1.00 94.31 171 LEU A CA 1
ATOM 1337 C C . LEU A 1 171 ? 1.383 2.996 -2.604 1.00 94.31 171 LEU A C 1
ATOM 1339 O O . LEU A 1 171 ? 0.510 2.895 -1.741 1.00 94.31 171 LEU A O 1
ATOM 1343 N N . GLN A 1 172 ? 2.653 2.648 -2.383 1.00 93.62 172 GLN A N 1
ATOM 1344 C CA . GLN A 1 172 ? 3.122 2.090 -1.111 1.00 93.62 172 GLN A CA 1
ATOM 1345 C C . GLN A 1 172 ? 2.817 3.025 0.063 1.00 93.62 172 GLN A C 1
ATOM 1347 O O . GLN A 1 172 ? 2.352 2.582 1.112 1.00 93.62 172 GLN A O 1
ATOM 1352 N N . THR A 1 173 ? 3.040 4.324 -0.118 1.00 92.88 173 THR A N 1
ATOM 1353 C CA . THR A 1 173 ? 2.757 5.333 0.905 1.00 92.88 173 THR A CA 1
ATOM 1354 C C . THR A 1 173 ? 1.266 5.391 1.231 1.00 92.88 173 THR A C 1
ATOM 1356 O O . THR A 1 173 ? 0.902 5.414 2.402 1.00 92.88 173 THR A O 1
ATOM 1359 N N . ASN A 1 174 ? 0.379 5.329 0.233 1.00 92.81 174 ASN A N 1
ATOM 1360 C CA . ASN A 1 174 ? -1.067 5.334 0.483 1.00 92.81 174 ASN A CA 1
ATOM 1361 C C . ASN A 1 174 ? -1.546 4.071 1.204 1.00 92.81 174 ASN A C 1
ATOM 1363 O O . ASN A 1 174 ? -2.378 4.170 2.105 1.00 92.81 174 ASN A O 1
ATOM 1367 N N . VAL A 1 175 ? -0.986 2.903 0.876 1.00 94.06 175 VAL A N 1
ATOM 1368 C CA . VAL A 1 175 ? -1.252 1.664 1.624 1.00 94.06 175 VAL A CA 1
ATOM 1369 C C . VAL A 1 175 ? -0.752 1.776 3.065 1.00 94.06 175 VAL A C 1
ATOM 1371 O O . VAL A 1 175 ? -1.460 1.381 3.993 1.00 94.06 175 VAL A O 1
ATOM 1374 N N . ASN A 1 176 ? 0.424 2.369 3.275 1.00 93.31 176 ASN A N 1
ATOM 1375 C CA . ASN A 1 176 ? 0.944 2.620 4.616 1.00 93.31 176 ASN A CA 1
ATOM 1376 C C . ASN A 1 176 ? -0.003 3.523 5.411 1.00 93.31 176 ASN A C 1
ATOM 1378 O O . ASN A 1 176 ? -0.355 3.162 6.528 1.00 93.31 176 ASN A O 1
ATOM 1382 N N . CYS A 1 177 ? -0.477 4.632 4.834 1.00 91.44 177 CYS A N 1
ATOM 1383 C CA . CYS A 1 177 ? -1.416 5.542 5.495 1.00 91.44 177 CYS A CA 1
ATOM 1384 C C . CYS A 1 177 ? -2.783 4.898 5.772 1.00 91.44 177 CYS A C 1
ATOM 1386 O O . CYS A 1 177 ? -3.392 5.176 6.805 1.00 91.44 177 CYS A O 1
ATOM 1388 N N . TYR A 1 178 ? -3.257 4.018 4.882 1.00 92.44 178 TYR A N 1
ATOM 1389 C CA . TYR A 1 178 ? -4.484 3.246 5.090 1.00 92.44 178 TYR A CA 1
ATOM 1390 C C . TYR A 1 178 ? -4.395 2.360 6.341 1.00 92.44 178 TYR A C 1
ATOM 1392 O O . TYR A 1 178 ? -5.337 2.301 7.136 1.00 92.44 178 TYR A O 1
ATOM 1400 N N . MET A 1 179 ? -3.253 1.701 6.544 1.00 92.56 179 MET A N 1
ATOM 1401 C CA . MET A 1 179 ? -3.012 0.861 7.720 1.00 92.56 179 MET A CA 1
ATOM 1402 C C . MET A 1 179 ? -2.709 1.703 8.964 1.00 92.56 179 MET A C 1
ATOM 1404 O O . MET A 1 179 ? -3.285 1.474 10.027 1.00 92.56 179 MET A O 1
ATOM 1408 N N . ASP A 1 180 ? -1.829 2.690 8.828 1.00 90.62 180 ASP A N 1
ATOM 1409 C CA . ASP A 1 180 ? -1.323 3.543 9.895 1.00 90.62 180 ASP A CA 1
ATOM 1410 C C . ASP A 1 180 ? -1.061 4.962 9.368 1.00 90.62 180 ASP A C 1
ATOM 1412 O O . ASP A 1 180 ? -0.044 5.243 8.732 1.00 90.62 180 ASP A O 1
ATOM 1416 N N . SER A 1 181 ? -1.949 5.898 9.706 1.00 87.56 181 SER A N 1
ATOM 1417 C CA . SER A 1 181 ? -1.848 7.286 9.243 1.00 87.56 181 SER A CA 1
ATOM 1418 C C . SER A 1 181 ? -0.633 8.043 9.800 1.00 87.56 181 SER A C 1
ATOM 1420 O O . SER A 1 181 ? -0.328 9.130 9.323 1.00 87.56 181 SER A O 1
ATOM 1422 N N . SER A 1 182 ? 0.087 7.506 10.795 1.00 85.19 182 SER A N 1
ATOM 1423 C CA . SER A 1 182 ? 1.344 8.103 11.280 1.00 85.19 182 SER A CA 1
ATOM 1424 C C . SER A 1 182 ? 2.512 7.926 10.308 1.00 85.19 182 SER A C 1
ATOM 1426 O O . SER A 1 182 ? 3.534 8.594 10.446 1.00 85.19 182 SER A O 1
ATOM 1428 N N . LYS A 1 183 ? 2.368 7.026 9.331 1.00 86.44 183 LYS A N 1
ATOM 1429 C CA . LYS A 1 183 ? 3.360 6.767 8.283 1.00 86.44 183 LYS A CA 1
ATOM 1430 C C . LYS A 1 183 ? 3.238 7.714 7.093 1.00 86.44 183 LYS A C 1
ATOM 1432 O O . LYS A 1 183 ? 3.979 7.553 6.129 1.00 86.44 183 LYS A O 1
ATOM 1437 N N . ASP A 1 184 ? 2.331 8.685 7.161 1.00 83.44 184 ASP A N 1
ATOM 1438 C CA . ASP A 1 184 ? 2.199 9.706 6.133 1.00 83.44 184 ASP A CA 1
ATOM 1439 C C . ASP A 1 184 ? 3.414 10.653 6.168 1.00 83.44 184 ASP A C 1
ATOM 1441 O O . ASP A 1 184 ? 3.642 11.312 7.189 1.00 83.44 184 ASP A O 1
ATOM 1445 N N . PRO A 1 185 ? 4.201 10.762 5.081 1.00 81.31 185 PRO A N 1
ATOM 1446 C CA . PRO A 1 185 ? 5.327 11.690 5.020 1.00 81.31 185 PRO A CA 1
ATOM 1447 C C . PRO A 1 185 ? 4.897 13.159 5.169 1.00 81.31 185 PRO A C 1
ATOM 1449 O O . PRO A 1 185 ? 5.709 13.981 5.588 1.00 81.31 185 PRO A O 1
ATOM 1452 N N . GLY A 1 186 ? 3.633 13.498 4.887 1.00 73.44 186 GLY A N 1
ATOM 1453 C CA . GLY A 1 186 ? 3.063 14.830 5.107 1.00 73.44 186 GLY A CA 1
ATOM 1454 C C . GLY A 1 186 ? 2.620 15.109 6.551 1.00 73.44 186 GLY A C 1
ATOM 1455 O O . GLY A 1 186 ? 2.324 16.257 6.889 1.00 73.44 186 GLY A O 1
ATOM 1456 N N . ALA A 1 187 ? 2.588 14.102 7.432 1.00 61.47 187 ALA A N 1
ATOM 1457 C CA . ALA A 1 187 ? 2.115 14.263 8.812 1.00 61.47 187 ALA A CA 1
ATOM 1458 C C . ALA A 1 187 ? 3.069 15.074 9.706 1.00 61.47 187 ALA A C 1
ATOM 1460 O O . ALA A 1 187 ? 2.630 15.645 10.705 1.00 61.47 187 ALA A O 1
ATOM 1461 N N . SER A 1 188 ? 4.353 15.165 9.352 1.00 57.12 188 SER A N 1
ATOM 1462 C CA . SER A 1 188 ? 5.380 15.908 10.100 1.00 57.12 188 SER A CA 1
ATOM 1463 C C . SER A 1 188 ? 5.254 17.436 9.980 1.00 57.12 188 SER A C 1
ATOM 1465 O O . SER A 1 188 ? 5.816 18.157 10.800 1.00 57.12 188 SER A O 1
ATOM 1467 N N . GLY A 1 189 ? 4.480 17.942 9.011 1.00 53.56 189 GLY A N 1
ATOM 1468 C CA . GLY A 1 189 ? 4.338 19.371 8.698 1.00 53.56 189 GLY A CA 1
ATOM 1469 C C . GLY A 1 189 ? 3.133 20.087 9.325 1.00 53.56 189 GLY A C 1
ATOM 1470 O O . GLY A 1 189 ? 2.646 21.054 8.750 1.00 53.56 189 GLY A O 1
ATOM 1471 N N . GLY A 1 190 ? 2.579 19.610 10.445 1.00 45.97 190 GLY A N 1
ATOM 1472 C CA . GLY A 1 190 ? 1.448 20.269 11.129 1.00 45.97 190 GLY A CA 1
ATOM 1473 C C . GLY A 1 190 ? 0.060 20.053 10.495 1.00 45.97 190 GLY A C 1
ATOM 1474 O O . GLY A 1 190 ? -0.949 20.371 11.119 1.00 45.97 190 GLY A O 1
ATOM 1475 N N . GLY A 1 191 ? -0.022 19.431 9.313 1.00 49.41 191 GLY A N 1
ATOM 1476 C CA . GLY A 1 191 ? -1.281 19.031 8.658 1.00 49.41 191 GLY A CA 1
ATOM 1477 C C . GLY A 1 191 ? -1.923 17.744 9.204 1.00 49.41 191 GLY A C 1
ATOM 1478 O O . GLY A 1 191 ? -3.040 17.397 8.821 1.00 49.41 191 GLY A O 1
ATOM 1479 N N . GLY A 1 192 ? -1.252 17.039 10.125 1.00 53.22 192 GLY A N 1
ATOM 1480 C CA . GLY A 1 192 ? -1.677 15.730 10.641 1.00 53.22 192 GLY A CA 1
ATOM 1481 C C . GLY A 1 192 ? -3.005 15.716 11.411 1.00 53.22 192 GLY A C 1
ATOM 1482 O O . GLY A 1 192 ? -3.570 14.647 11.626 1.00 53.22 192 GLY A O 1
ATOM 1483 N N . ALA A 1 193 ? -3.539 16.880 11.798 1.00 55.72 193 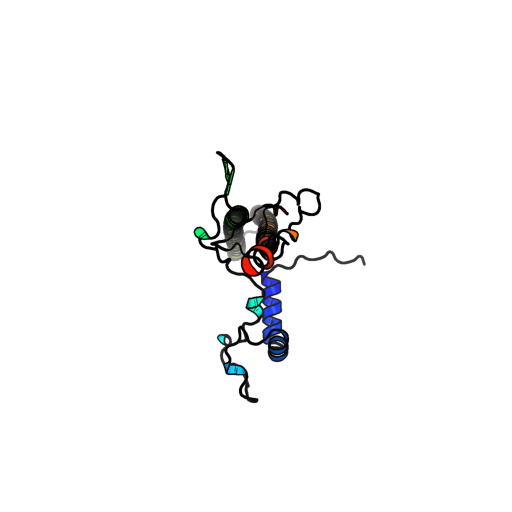ALA A N 1
ATOM 1484 C CA . ALA A 1 193 ? -4.828 16.972 12.485 1.00 55.72 193 ALA A CA 1
ATOM 1485 C C . ALA A 1 193 ? -6.025 16.606 11.583 1.00 55.72 193 ALA A C 1
ATOM 1487 O O . ALA A 1 193 ? -7.026 16.103 12.089 1.00 55.72 193 ALA A O 1
ATOM 1488 N N . ASN A 1 194 ? -5.901 16.807 10.264 1.00 63.38 194 ASN A N 1
ATOM 1489 C CA . ASN A 1 194 ? -6.984 16.596 9.293 1.00 63.38 194 ASN A CA 1
ATOM 1490 C C . ASN A 1 194 ? -6.757 15.393 8.366 1.00 63.38 194 ASN A C 1
ATOM 1492 O O . ASN A 1 194 ? -7.575 15.139 7.482 1.00 63.38 194 ASN A O 1
ATOM 1496 N N . ALA A 1 195 ? -5.664 14.647 8.547 1.00 74.50 195 ALA A N 1
ATOM 1497 C CA . ALA A 1 195 ? -5.430 13.438 7.771 1.00 74.50 195 ALA A CA 1
ATOM 1498 C C . ALA A 1 195 ? -6.503 12.379 8.108 1.00 74.50 195 ALA A C 1
ATOM 1500 O O . ALA A 1 195 ? -6.800 12.159 9.292 1.00 74.50 195 ALA A O 1
ATOM 1501 N N . PRO A 1 196 ? -7.094 11.708 7.101 1.00 84.31 196 PRO A N 1
ATOM 1502 C CA . PRO A 1 196 ? -8.025 10.614 7.337 1.00 84.31 196 PRO A CA 1
ATOM 1503 C C . PRO A 1 196 ? -7.397 9.540 8.234 1.00 84.31 196 PRO A C 1
ATOM 1505 O O . PRO A 1 196 ? -6.213 9.231 8.152 1.00 84.31 196 PRO A O 1
ATOM 1508 N N . GLN A 1 197 ? -8.187 8.974 9.143 1.00 86.88 197 GLN A N 1
ATOM 1509 C CA . GLN A 1 197 ? -7.655 7.997 10.094 1.00 86.88 197 GLN A CA 1
ATOM 1510 C C . GLN A 1 197 ? -7.419 6.645 9.414 1.00 86.88 197 GLN A C 1
ATOM 1512 O O . GLN A 1 197 ? -8.322 6.130 8.748 1.00 86.88 197 GLN A O 1
ATOM 1517 N N . GLY A 1 198 ? -6.236 6.067 9.639 1.00 90.25 198 GLY A N 1
ATOM 1518 C CA . GLY A 1 198 ? -5.912 4.694 9.260 1.00 90.25 198 GLY A CA 1
ATOM 1519 C C . GLY A 1 198 ? -6.531 3.662 10.208 1.00 90.25 198 GLY A C 1
ATOM 1520 O O . GLY A 1 198 ? -7.075 3.996 11.268 1.00 90.25 198 GLY A O 1
ATOM 1521 N N . ILE A 1 199 ? -6.442 2.383 9.841 1.00 92.00 199 ILE A N 1
ATOM 1522 C CA . ILE A 1 199 ? -7.021 1.266 10.610 1.00 92.00 199 ILE A CA 1
ATOM 1523 C C . ILE A 1 199 ? -6.468 1.227 12.036 1.00 92.00 199 ILE A C 1
ATOM 1525 O O . ILE A 1 199 ? -7.232 1.113 12.998 1.00 92.00 199 ILE A O 1
ATOM 1529 N N . ARG A 1 200 ? -5.152 1.381 12.197 1.00 91.31 200 ARG A N 1
ATOM 1530 C CA . ARG A 1 200 ? -4.494 1.384 13.506 1.00 91.31 200 ARG A CA 1
ATOM 1531 C C . ARG A 1 200 ? -5.073 2.455 14.428 1.00 91.31 200 ARG A C 1
ATOM 1533 O O . ARG A 1 200 ? -5.364 2.180 15.590 1.00 91.31 200 ARG A O 1
ATOM 1540 N N . GLN A 1 201 ? -5.305 3.662 13.910 1.00 89.75 201 GLN A N 1
ATOM 1541 C CA . GLN A 1 201 ? -5.874 4.769 14.679 1.00 89.75 201 GLN A CA 1
ATOM 1542 C C . GLN A 1 201 ? -7.304 4.472 15.151 1.00 89.75 201 GLN A C 1
ATOM 1544 O O . GLN A 1 201 ? -7.663 4.863 16.262 1.00 89.75 201 GLN A O 1
ATOM 1549 N N . ILE A 1 202 ? -8.102 3.759 14.351 1.00 89.06 202 ILE A N 1
ATOM 1550 C CA . ILE A 1 202 ? -9.468 3.342 14.710 1.00 89.06 202 ILE A CA 1
ATOM 1551 C C . ILE A 1 202 ? -9.449 2.297 15.840 1.00 89.06 202 ILE A C 1
ATOM 1553 O O . ILE A 1 202 ? -10.334 2.283 16.699 1.00 89.06 202 ILE A O 1
ATOM 1557 N N . LEU A 1 203 ? -8.438 1.429 15.868 1.00 90.81 203 LEU A N 1
ATOM 1558 C CA . LEU A 1 203 ? -8.314 0.366 16.866 1.00 90.81 203 LEU A CA 1
ATOM 1559 C C . LEU A 1 203 ? -7.717 0.861 18.190 1.00 90.81 203 LEU A C 1
ATOM 1561 O O . LEU A 1 203 ? -8.268 0.576 19.256 1.00 90.81 203 LEU A O 1
ATOM 1565 N N . GLU A 1 204 ? -6.609 1.603 18.129 1.00 89.69 204 GLU A N 1
ATOM 1566 C CA . GLU A 1 204 ? -5.722 1.839 19.279 1.00 89.69 204 GLU A CA 1
ATOM 1567 C C . GLU A 1 204 ? -5.970 3.151 20.031 1.00 89.69 204 GLU A C 1
ATOM 1569 O O . GLU A 1 204 ? -5.551 3.281 21.186 1.00 89.69 204 GLU A O 1
ATOM 1574 N N . LYS A 1 205 ? -6.638 4.143 19.423 1.00 85.31 205 LYS A N 1
ATOM 1575 C CA . LYS A 1 205 ? -6.907 5.418 20.110 1.00 85.31 205 LYS A CA 1
ATOM 1576 C C . LYS A 1 205 ? -7.710 5.193 21.397 1.00 85.31 205 LYS A C 1
ATOM 1578 O O . LYS A 1 205 ? -8.427 4.207 21.551 1.00 85.31 205 LYS A O 1
ATOM 1583 N N . LYS A 1 206 ? -7.660 6.159 22.324 1.00 82.06 206 LYS A N 1
ATOM 1584 C CA . LYS A 1 206 ? -8.468 6.119 23.562 1.00 82.06 206 LYS A CA 1
ATOM 1585 C C . LYS A 1 206 ? -9.963 5.952 23.264 1.00 82.06 206 LYS A C 1
ATOM 1587 O O . LYS A 1 206 ? -10.655 5.239 23.984 1.00 82.06 206 LYS A O 1
ATOM 1592 N N . GLU A 1 207 ? -10.426 6.573 22.181 1.00 83.81 207 GLU A N 1
ATOM 1593 C CA . GLU A 1 207 ? -11.788 6.430 21.655 1.00 83.81 207 GLU A CA 1
ATOM 1594 C C . GLU A 1 207 ? -11.963 5.293 20.633 1.00 83.81 207 GLU A C 1
ATOM 1596 O O . GLU A 1 207 ? -13.023 5.167 20.022 1.00 83.81 207 GLU A O 1
ATOM 1601 N N . GLY A 1 208 ? -10.934 4.474 20.438 1.00 86.19 208 GLY A N 1
ATOM 1602 C CA . GLY A 1 208 ? -10.920 3.359 19.505 1.00 86.19 208 GLY A CA 1
ATOM 1603 C C . GLY A 1 208 ? -11.756 2.168 19.970 1.00 86.19 208 GLY A C 1
ATOM 1604 O O . GLY A 1 208 ? -12.289 2.127 21.086 1.00 86.19 208 GLY A O 1
ATOM 1605 N N . ILE A 1 209 ? -11.872 1.176 19.089 1.00 90.31 209 ILE A N 1
ATOM 1606 C CA . ILE A 1 209 ? -12.785 0.034 19.244 1.00 90.31 209 ILE A CA 1
ATOM 1607 C C . ILE A 1 209 ? -12.535 -0.735 20.548 1.00 90.31 209 ILE A C 1
ATOM 1609 O O . ILE A 1 209 ? -13.487 -0.992 21.290 1.00 90.31 209 ILE A O 1
ATOM 1613 N N . PHE A 1 210 ? -11.279 -1.051 20.879 1.00 91.19 210 PHE A N 1
ATOM 1614 C CA . PHE A 1 210 ? -10.979 -1.901 22.036 1.00 91.19 210 PHE A CA 1
ATOM 1615 C C . PHE A 1 210 ? -11.443 -1.286 23.358 1.00 91.19 210 PHE A C 1
ATOM 1617 O O . PHE A 1 210 ? -12.126 -1.937 24.148 1.00 91.19 210 PHE A O 1
ATOM 1624 N N . ARG A 1 211 ? -11.142 -0.008 23.592 1.00 90.81 211 ARG A N 1
ATOM 1625 C CA . ARG A 1 211 ? -11.467 0.648 24.866 1.00 90.81 211 ARG A CA 1
ATOM 1626 C C . ARG A 1 211 ? -12.922 1.112 24.927 1.00 90.81 211 ARG A C 1
ATOM 1628 O O . ARG A 1 211 ? -13.593 0.873 25.928 1.00 90.81 211 ARG A O 1
ATOM 1635 N N . LYS A 1 212 ? -13.415 1.757 23.865 1.00 92.69 212 LYS A N 1
ATOM 1636 C CA . LYS A 1 212 ? -14.719 2.444 23.862 1.00 92.69 212 LYS A CA 1
ATOM 1637 C C . LYS A 1 212 ? -15.902 1.542 23.506 1.00 92.69 212 LYS A C 1
ATOM 1639 O O . LYS A 1 212 ? -17.025 1.911 23.831 1.00 92.69 212 LYS A O 1
ATOM 1644 N N . HIS A 1 213 ? -15.666 0.415 22.827 1.00 90.00 213 HIS A N 1
ATOM 1645 C CA . HIS A 1 213 ? -16.739 -0.445 22.311 1.00 90.00 213 HIS A CA 1
ATOM 1646 C C . HIS A 1 213 ? -16.608 -1.928 22.695 1.00 90.00 213 HIS A C 1
ATOM 1648 O O . HIS A 1 213 ? -17.600 -2.652 22.612 1.00 90.00 213 HIS A O 1
ATOM 1654 N N . MET A 1 214 ? -15.432 -2.404 23.130 1.00 92.12 214 MET A N 1
ATOM 1655 C CA . MET A 1 214 ? -15.281 -3.758 23.689 1.00 92.12 214 MET A CA 1
ATOM 1656 C C . MET A 1 214 ? -15.206 -3.762 25.220 1.00 92.12 214 MET A C 1
ATOM 1658 O O . MET A 1 214 ? -15.966 -4.507 25.833 1.00 92.12 214 MET A O 1
ATOM 1662 N N . MET A 1 215 ? -14.346 -2.938 25.832 1.00 93.38 215 MET A N 1
ATOM 1663 C CA . MET A 1 215 ? -14.176 -2.881 27.295 1.00 93.38 215 MET A CA 1
ATOM 1664 C C . MET A 1 215 ? -15.297 -2.100 27.994 1.00 93.38 215 MET A C 1
ATOM 1666 O O . MET A 1 215 ? -15.923 -2.608 28.918 1.00 93.38 215 MET A O 1
ATOM 1670 N N . GLY A 1 216 ? -15.564 -0.867 27.554 1.00 90.69 216 GLY A N 1
ATOM 1671 C CA . GLY A 1 216 ? -16.730 -0.095 27.979 1.00 90.69 216 GLY A CA 1
ATOM 1672 C C . GLY A 1 216 ? -17.841 -0.227 26.946 1.00 90.69 216 GLY A C 1
ATOM 1673 O O . GLY A 1 216 ? -17.600 -0.006 25.764 1.00 90.69 216 GLY A O 1
ATOM 1674 N N . LYS A 1 217 ? -19.058 -0.582 27.361 1.00 94.75 217 LYS A N 1
ATOM 1675 C CA . LYS A 1 217 ? -20.227 -0.637 26.472 1.00 94.75 217 LYS A CA 1
ATOM 1676 C C . LYS A 1 217 ? -21.379 0.141 27.083 1.00 94.75 217 LYS A C 1
ATOM 1678 O O . LYS A 1 217 ? -21.537 0.185 28.301 1.00 94.75 217 LYS A O 1
ATOM 1683 N N . ARG A 1 218 ? -22.199 0.748 26.228 1.00 93.06 218 ARG A N 1
ATOM 1684 C CA . ARG A 1 218 ? -23.504 1.259 26.653 1.00 93.06 218 ARG A CA 1
ATOM 1685 C C . ARG A 1 218 ? -24.423 0.066 26.903 1.00 93.06 218 ARG A C 1
ATOM 1687 O O . ARG A 1 218 ? -24.423 -0.875 26.113 1.00 93.06 218 ARG A O 1
ATOM 1694 N N . VAL A 1 219 ? -25.170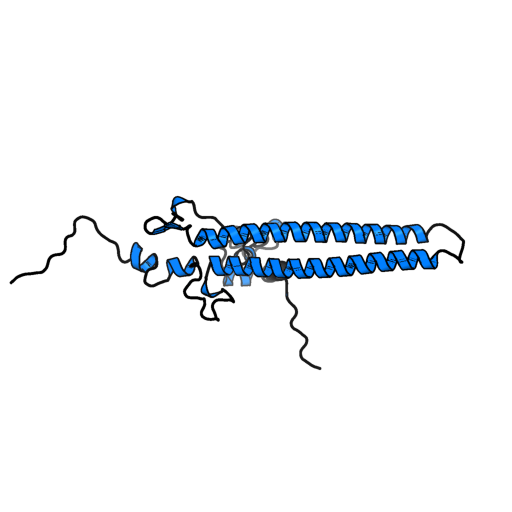 0.117 27.999 1.00 95.56 219 VAL A N 1
ATOM 1695 C CA . VAL A 1 219 ? -26.134 -0.920 28.377 1.00 95.56 219 VAL A CA 1
ATOM 1696 C C . VAL A 1 219 ? -27.551 -0.393 28.212 1.00 95.56 219 VAL A C 1
ATOM 1698 O O . VAL A 1 219 ? -27.808 0.798 28.395 1.00 95.56 219 VAL A O 1
ATOM 1701 N N . ASN A 1 220 ? -28.462 -1.292 27.856 1.00 96.50 220 ASN A N 1
ATOM 1702 C CA . ASN A 1 220 ? -29.892 -1.010 27.879 1.00 96.50 220 ASN A CA 1
ATOM 1703 C C . ASN A 1 220 ? -30.401 -1.053 29.334 1.00 96.50 220 ASN A C 1
ATOM 1705 O O . ASN A 1 220 ? -29.721 -1.592 30.205 1.00 96.50 220 ASN A O 1
ATOM 1709 N N . TYR A 1 221 ? -31.597 -0.511 29.590 1.00 95.69 221 TYR A N 1
ATOM 1710 C CA . TYR A 1 221 ? -32.257 -0.533 30.910 1.00 95.69 221 TYR A CA 1
ATOM 1711 C C . TYR A 1 221 ? -31.461 0.129 32.055 1.00 95.69 221 TYR A C 1
ATOM 1713 O O . TYR A 1 221 ? -31.411 -0.387 33.167 1.00 95.69 221 TYR A O 1
ATOM 1721 N N . ALA A 1 222 ? -30.861 1.294 31.800 1.00 96.25 222 ALA A N 1
ATOM 1722 C CA . ALA A 1 222 ? -30.184 2.100 32.818 1.00 96.25 222 ALA A CA 1
ATOM 1723 C C . ALA A 1 222 ? -30.702 3.548 32.817 1.00 96.25 222 ALA A C 1
ATOM 1725 O O . ALA A 1 222 ? -31.049 4.086 31.765 1.00 96.25 222 ALA A O 1
ATOM 1726 N N . CYS A 1 223 ? -30.717 4.193 33.986 1.00 96.00 223 CYS A N 1
ATOM 1727 C CA . CYS A 1 223 ? -31.044 5.610 34.147 1.00 96.00 223 CYS A CA 1
ATOM 1728 C C . CYS A 1 223 ? -29.958 6.336 34.957 1.00 96.00 223 CYS A C 1
ATOM 1730 O O . CYS A 1 223 ? -29.127 5.717 35.622 1.00 96.00 223 CYS A O 1
ATOM 1732 N N . ARG A 1 224 ? -29.940 7.668 34.868 1.00 96.69 224 ARG A N 1
ATOM 1733 C CA . ARG A 1 224 ? -29.056 8.535 35.654 1.00 96.69 224 ARG A CA 1
ATOM 1734 C C . ARG A 1 224 ? -29.873 9.722 36.154 1.00 96.69 224 ARG A C 1
ATOM 1736 O O . ARG A 1 224 ? -30.403 10.467 35.336 1.00 96.69 224 ARG A O 1
ATOM 1743 N N . SER A 1 225 ? -29.945 9.906 37.468 1.00 96.62 225 SER A N 1
ATOM 1744 C CA . SER A 1 225 ? -30.558 11.068 38.120 1.00 96.62 225 SER A CA 1
ATOM 1745 C C . SER A 1 225 ? -29.585 11.690 39.123 1.00 96.62 225 SER A C 1
ATOM 1747 O O . SER A 1 225 ? -28.612 11.056 39.535 1.00 96.62 225 SER A O 1
ATOM 1749 N N . VAL A 1 226 ? -29.834 12.944 39.499 1.00 97.44 226 VAL A N 1
ATOM 1750 C CA . VAL A 1 226 ? -29.169 13.563 40.653 1.00 97.44 226 VAL A CA 1
ATOM 1751 C C . VAL A 1 226 ? -29.758 12.938 41.920 1.00 97.44 226 VAL A C 1
ATOM 1753 O O . VAL A 1 226 ? -30.965 12.706 41.977 1.00 97.44 226 VAL A O 1
ATOM 1756 N N . ILE A 1 227 ? -28.918 12.631 42.907 1.00 94.69 227 ILE A N 1
ATOM 1757 C CA . ILE A 1 227 ? -29.381 12.143 44.210 1.00 94.69 227 ILE A CA 1
ATOM 1758 C C . ILE A 1 227 ? -29.801 13.332 45.082 1.00 94.69 227 ILE A C 1
ATOM 1760 O O . ILE A 1 227 ? -29.103 14.345 45.122 1.00 94.69 227 ILE A O 1
ATOM 1764 N N . SER A 1 228 ? -30.938 13.213 45.762 1.00 92.25 228 SER A N 1
ATOM 1765 C CA . SER A 1 228 ? -31.413 14.190 46.749 1.00 92.25 228 SER A CA 1
ATOM 1766 C C . SER A 1 228 ? -31.430 13.537 48.139 1.00 92.25 228 SER A C 1
ATOM 1768 O O . SER A 1 228 ? -31.700 12.335 48.201 1.00 92.25 228 SER A O 1
ATOM 1770 N N . PRO A 1 229 ? -31.072 14.279 49.206 1.00 82.00 229 PRO A N 1
ATOM 1771 C CA . PRO A 1 229 ? -30.999 13.763 50.575 1.00 82.00 229 PRO A CA 1
ATOM 1772 C C . PRO A 1 229 ? -32.370 13.465 51.188 1.00 82.00 229 PRO A C 1
ATOM 1774 O O . PRO A 1 229 ? -33.366 14.092 50.755 1.00 82.00 229 PRO A O 1
#

Sequence (229 aa):
KGPKPDKFMHALEVEAQVRLTWSKEPLLCERAFGSAHVPDVVVRSEDAAVAENPTDAPKGWTAFFLRSIPVPPSRFRPPMVMGTMTVEHSQNFYLTKCLDLNDRVRTAFAEVRALEEKISRGAAAIANEGADDTDEDKDGDREGDRLAEIASMRREKEARQARSISTWIDLQTNVNCYMDSSKDPGASGGGGANAPQGIRQILEKKEGIFRKHMMGKRVNYACRSVISP

Secondary structure (DSSP, 8-state):
-PPPPPPP--HHHHHHHHHHHHHH-HHHHHHHH-STTS-GGGTT-TT----SSTTSS--GGGGG--S-PPPPPGGGSPPEEETTEEE--HHHHHHHHHHHHHHHHHHHHHHHHHHHHHHHHHHHHHHHHTTS---TTSSHHHHHHHHHHHHHHHHHHHHHHHHHHHHHHHHHHHHHHHH-GGG-TTGGGTGGGSSPPPHHHHHHSTTSHIIIIIIS---SS--------

pLDDT: mean 81.61, std 15.25, range [39.28, 97.44]